Protein AF-A0A2N1F3N2-F1 (afdb_monomer_lite)

Foldseek 3Di:
DPPPVVVVVVVVVVVVPPPDVAAEWEQDQQPSATPDADAQAFKHKYKYKAQDDWAWPFKDKDWDDPVCVVVVLPDDDDDDRDFDWDWAQDPVRIIMIITIDGRHDAQIKMKMWIWTDDDPPPVLVVLVVQLLVCVVVVPVVSNVVSVVVNVVCCVVVPPNHDDDPCVSVVVCVVVVNVVLVVLLCVLVVPPPDDPVRSVVVSVVVCVVVSVVTDIDIHIHHRDDPDVQVVPQWHKFKKKWKKWWFPDVPQTDIFIWIWIKIQNGDDDLVDWPVPDPPDDQSRFKIKIKTKTPAASDDPLFWGAPPDRIWIDIFMWGDPTSFKIKTKDWTWTWTHDNDPVDPDTDIDIIIIIIMMTGDDVVVVVVVVVVVPPPPDD

Structure (mmCIF, N/CA/C/O backbone):
data_AF-A0A2N1F3N2-F1
#
_entry.id   AF-A0A2N1F3N2-F1
#
loop_
_atom_site.group_PDB
_atom_site.id
_atom_site.type_symbol
_atom_site.label_atom_id
_atom_site.label_alt_id
_atom_site.label_comp_id
_atom_site.label_asym_id
_atom_site.label_entity_id
_atom_site.label_seq_id
_atom_site.pdbx_PDB_ins_code
_atom_site.Cartn_x
_atom_site.Cartn_y
_atom_site.Cartn_z
_atom_site.occupancy
_atom_site.B_iso_or_equiv
_atom_site.auth_seq_id
_atom_site.auth_comp_id
_atom_site.auth_asym_id
_atom_site.auth_atom_id
_atom_site.pdbx_PDB_model_num
ATOM 1 N N . MET A 1 1 ? 16.531 -32.661 32.272 1.00 48.09 1 MET A N 1
ATOM 2 C CA . MET A 1 1 ? 16.342 -31.250 32.693 1.00 48.09 1 MET A CA 1
ATOM 3 C C . MET A 1 1 ? 16.621 -30.192 31.603 1.00 48.09 1 MET A C 1
ATOM 5 O O . MET A 1 1 ? 16.413 -29.021 31.873 1.00 48.09 1 MET A O 1
ATOM 9 N N . LYS A 1 2 ? 17.026 -30.542 30.363 1.00 44.06 2 LYS A N 1
ATOM 10 C CA . LYS A 1 2 ? 17.344 -29.561 29.291 1.00 44.06 2 LYS A CA 1
ATOM 11 C C . LYS A 1 2 ? 16.197 -29.243 28.307 1.00 44.06 2 LYS A C 1
ATOM 13 O O . LYS A 1 2 ? 16.368 -28.394 27.443 1.00 44.06 2 LYS A O 1
ATOM 18 N N . ALA A 1 3 ? 15.028 -29.873 28.448 1.00 45.72 3 ALA A N 1
ATOM 19 C CA . ALA A 1 3 ? 13.918 -29.733 27.496 1.00 45.72 3 ALA A CA 1
ATOM 20 C C . ALA A 1 3 ? 12.970 -28.541 27.766 1.00 45.72 3 ALA A C 1
ATOM 22 O O . ALA A 1 3 ? 12.253 -28.140 26.861 1.00 45.72 3 ALA A O 1
ATOM 23 N N . ASN A 1 4 ? 12.986 -27.924 28.957 1.00 46.44 4 ASN A N 1
ATOM 24 C CA . ASN A 1 4 ? 12.035 -26.846 29.294 1.00 46.44 4 ASN A CA 1
ATOM 25 C C . ASN A 1 4 ? 12.510 -25.432 28.927 1.00 46.44 4 ASN A C 1
ATOM 27 O O . ASN A 1 4 ? 11.685 -24.536 28.762 1.00 46.44 4 ASN A O 1
ATOM 31 N N . ILE A 1 5 ? 13.816 -25.215 28.757 1.00 50.81 5 ILE A N 1
ATOM 32 C CA . ILE A 1 5 ? 14.342 -23.883 28.418 1.00 50.81 5 ILE A CA 1
ATOM 33 C C . ILE A 1 5 ? 14.044 -23.556 26.952 1.00 50.81 5 ILE A C 1
ATOM 35 O O . ILE A 1 5 ? 13.627 -22.443 26.662 1.00 50.81 5 ILE A O 1
ATOM 39 N N . LEU A 1 6 ? 14.163 -24.529 26.040 1.00 36.28 6 LEU A N 1
ATOM 40 C CA . LEU A 1 6 ? 13.942 -24.300 24.609 1.00 36.28 6 LEU A CA 1
ATOM 41 C C . LEU A 1 6 ? 12.468 -24.005 24.287 1.00 36.28 6 LEU A C 1
ATOM 43 O O . LEU A 1 6 ? 12.193 -23.108 23.499 1.00 36.28 6 LEU A O 1
ATOM 47 N N . THR A 1 7 ? 11.523 -24.690 24.941 1.00 39.97 7 THR A N 1
ATOM 48 C CA . THR A 1 7 ? 10.076 -24.463 24.762 1.00 39.97 7 THR A CA 1
ATOM 49 C C . THR A 1 7 ? 9.639 -23.113 25.329 1.00 39.97 7 THR A C 1
ATOM 51 O O . THR A 1 7 ? 8.856 -22.403 24.704 1.00 39.97 7 THR A O 1
ATOM 54 N N . THR A 1 8 ? 10.200 -22.717 26.476 1.00 36.03 8 THR A N 1
ATOM 55 C CA . THR A 1 8 ? 9.937 -21.401 27.083 1.00 36.03 8 THR A CA 1
ATOM 56 C C . THR A 1 8 ? 10.565 -20.275 26.252 1.00 36.03 8 THR A C 1
ATOM 58 O O . THR A 1 8 ? 9.944 -19.232 26.066 1.00 36.03 8 THR A O 1
ATOM 61 N N . LEU A 1 9 ? 11.750 -20.503 25.669 1.00 31.33 9 LEU A N 1
ATOM 62 C CA . LEU A 1 9 ? 12.403 -19.562 24.754 1.00 31.33 9 LEU A CA 1
ATOM 63 C C . LEU A 1 9 ? 11.641 -19.433 23.420 1.00 31.33 9 LEU A C 1
ATOM 65 O O . LEU A 1 9 ? 11.508 -18.324 22.912 1.00 31.33 9 LEU A O 1
ATOM 69 N N . LEU A 1 10 ? 11.087 -20.531 22.882 1.00 33.75 10 LEU A N 1
ATOM 70 C CA . LEU A 1 10 ? 10.235 -20.514 21.682 1.00 33.75 10 LEU A CA 1
ATOM 71 C C . LEU A 1 10 ? 8.910 -19.772 21.922 1.00 33.75 10 LEU A C 1
ATOM 73 O O . LEU A 1 10 ? 8.454 -19.032 21.053 1.00 33.75 10 LEU A O 1
ATOM 77 N N . LEU A 1 11 ? 8.302 -19.940 23.101 1.00 35.12 11 LEU A N 1
ATOM 78 C CA . LEU A 1 11 ? 7.088 -19.214 23.485 1.00 35.12 11 LEU A CA 1
ATOM 79 C C . LEU A 1 11 ? 7.359 -17.715 23.678 1.00 35.12 11 LEU A C 1
ATOM 81 O O . LEU A 1 11 ? 6.569 -16.897 23.214 1.00 35.12 11 LEU A O 1
ATOM 85 N N . LEU A 1 12 ? 8.496 -17.340 24.274 1.00 30.72 12 LEU A N 1
ATOM 86 C CA . LEU A 1 12 ? 8.900 -15.935 24.422 1.00 30.72 12 LEU A CA 1
ATOM 87 C C . LEU A 1 12 ? 9.265 -15.276 23.080 1.00 30.72 12 LEU A C 1
ATOM 89 O O . LEU A 1 12 ? 8.901 -14.125 22.853 1.00 30.72 12 LEU A O 1
ATOM 93 N N . LEU A 1 13 ? 9.909 -15.998 22.156 1.00 28.73 13 LEU A N 1
ATOM 94 C CA . LEU A 1 13 ? 10.209 -15.492 20.808 1.00 28.73 13 LEU A CA 1
ATOM 95 C C . LEU A 1 13 ? 8.942 -15.243 19.974 1.00 28.73 13 LEU A C 1
ATOM 97 O O . LEU A 1 13 ? 8.901 -14.272 19.223 1.00 28.73 13 LEU A O 1
ATOM 101 N N . ASN A 1 14 ? 7.885 -16.042 20.151 1.00 30.84 14 ASN A N 1
ATOM 102 C CA . ASN A 1 14 ? 6.601 -15.806 19.479 1.00 30.84 14 ASN A CA 1
ATOM 103 C C . ASN A 1 14 ? 5.858 -14.564 20.004 1.00 30.84 14 ASN A C 1
ATOM 105 O O . ASN A 1 14 ? 5.099 -13.952 19.255 1.00 30.84 14 ASN A O 1
ATOM 109 N N . PHE A 1 15 ? 6.106 -14.145 21.249 1.00 30.64 15 PHE A N 1
ATOM 110 C CA . PHE A 1 15 ? 5.517 -12.921 21.804 1.00 30.64 15 PHE A CA 1
ATOM 111 C C . PHE A 1 15 ? 6.300 -11.646 21.449 1.00 30.64 15 PHE A C 1
ATOM 113 O O . PHE A 1 15 ? 5.717 -10.564 21.427 1.00 30.64 15 PHE A O 1
ATOM 120 N N . ILE A 1 16 ? 7.594 -11.745 21.123 1.00 31.27 16 ILE A N 1
ATOM 121 C CA . ILE A 1 16 ? 8.462 -10.572 20.892 1.00 31.27 16 ILE A CA 1
ATOM 122 C C . ILE A 1 16 ? 8.439 -10.080 19.423 1.00 31.27 16 ILE A C 1
ATOM 124 O O . ILE A 1 16 ? 8.901 -8.979 19.131 1.00 31.27 16 ILE A O 1
ATOM 128 N N . VAL A 1 17 ? 7.826 -10.815 18.485 1.00 28.78 17 VAL A N 1
ATOM 129 C CA . VAL A 1 17 ? 7.830 -10.469 17.040 1.00 28.78 17 VAL A CA 1
ATOM 130 C C . VAL A 1 17 ? 6.575 -9.704 16.564 1.00 28.78 17 VAL A C 1
ATOM 132 O O . VAL A 1 17 ? 6.446 -9.398 15.383 1.00 28.78 17 VAL A O 1
ATOM 135 N N . TYR A 1 18 ? 5.682 -9.275 17.463 1.00 37.66 18 TYR A N 1
ATOM 136 C CA . TYR A 1 18 ? 4.535 -8.410 17.114 1.00 37.66 18 TYR A CA 1
ATOM 137 C C . TYR A 1 18 ? 4.792 -6.904 17.320 1.00 37.66 18 TYR A C 1
ATOM 139 O O . TYR A 1 18 ? 3.871 -6.136 17.573 1.00 37.66 18 TYR A O 1
ATOM 147 N N . SER A 1 19 ? 6.035 -6.438 17.166 1.00 37.31 19 SER A N 1
ATOM 148 C CA . SER A 1 19 ? 6.312 -5.003 16.983 1.00 37.31 19 SER A CA 1
ATOM 149 C C . SER A 1 19 ? 6.283 -4.655 15.492 1.00 37.31 19 SER A C 1
ATOM 151 O O . SER A 1 19 ? 7.267 -4.215 14.902 1.00 37.31 19 SER A O 1
ATOM 153 N N . GLN A 1 20 ? 5.149 -4.904 14.837 1.00 48.78 20 GLN A N 1
ATOM 154 C CA . GLN A 1 20 ? 4.849 -4.157 13.621 1.00 48.78 20 GLN A CA 1
ATOM 155 C C . GLN A 1 20 ? 4.375 -2.775 14.080 1.00 48.78 20 GLN A C 1
ATOM 157 O O . GLN A 1 20 ? 3.551 -2.679 14.989 1.00 48.78 20 GLN A O 1
ATOM 162 N N . ASN A 1 21 ? 4.926 -1.704 13.501 1.00 65.56 21 ASN A N 1
ATOM 163 C CA . ASN A 1 21 ? 4.417 -0.342 13.684 1.00 65.56 21 ASN A CA 1
ATOM 164 C C . ASN A 1 21 ? 3.007 -0.270 13.081 1.00 65.56 21 ASN A C 1
ATOM 166 O O . ASN A 1 21 ? 2.822 0.190 11.956 1.00 65.56 21 ASN A O 1
ATOM 170 N N . HIS A 1 22 ? 2.017 -0.791 13.800 1.00 81.94 22 HIS A N 1
ATOM 171 C CA . HIS A 1 22 ? 0.626 -0.703 13.402 1.00 81.94 22 HIS A CA 1
ATOM 172 C C . HIS A 1 22 ? 0.221 0.767 13.392 1.00 81.94 22 HIS A C 1
ATOM 174 O O . HIS A 1 22 ? 0.489 1.509 14.343 1.00 81.94 22 HIS A O 1
ATOM 180 N N . LYS A 1 23 ? -0.436 1.193 12.309 1.00 90.25 23 LYS A N 1
ATOM 181 C CA . LYS A 1 23 ? -1.001 2.538 12.225 1.00 90.25 23 LYS A CA 1
ATOM 182 C C . LYS A 1 23 ? -1.991 2.707 13.379 1.00 90.25 23 LYS A C 1
ATOM 184 O O . LYS A 1 23 ? -2.916 1.909 13.514 1.00 90.25 23 LYS A O 1
ATOM 189 N N . THR A 1 24 ? -1.777 3.716 14.219 1.00 93.25 24 THR A N 1
ATOM 190 C CA . THR A 1 24 ? -2.743 4.082 15.259 1.00 93.25 24 THR A CA 1
ATOM 191 C C . THR A 1 24 ? -3.702 5.108 14.681 1.00 93.25 24 THR A C 1
ATOM 193 O O . THR A 1 24 ? -3.261 6.122 14.151 1.00 93.25 24 THR A O 1
ATOM 196 N N . ILE A 1 25 ? -4.996 4.828 14.761 1.00 91.88 25 ILE A N 1
ATOM 197 C CA . ILE A 1 25 ? -6.066 5.686 14.266 1.00 91.88 25 ILE A CA 1
ATOM 198 C C . ILE A 1 25 ? -6.835 6.178 15.473 1.00 91.88 25 ILE A C 1
ATOM 200 O O . ILE A 1 25 ? -7.415 5.393 16.224 1.00 91.88 25 ILE A O 1
ATOM 204 N N . GLU A 1 26 ? -6.813 7.486 15.671 1.00 93.12 26 GLU A N 1
ATOM 205 C CA . GLU A 1 26 ? -7.553 8.104 16.756 1.00 93.12 26 GLU A CA 1
ATOM 206 C C . GLU A 1 26 ? -9.037 8.175 16.409 1.00 93.12 26 GLU A C 1
ATOM 208 O O . GLU A 1 26 ? -9.420 8.588 15.313 1.00 93.12 26 GLU A O 1
ATOM 213 N N . ILE A 1 27 ? -9.867 7.784 17.367 1.00 88.00 27 ILE A N 1
ATOM 214 C CA . ILE A 1 27 ? -11.296 8.050 17.346 1.00 88.00 27 ILE A CA 1
ATOM 215 C C . ILE A 1 27 ? -11.477 9.457 17.894 1.00 88.00 27 ILE A C 1
ATOM 217 O O . ILE A 1 27 ? -10.985 9.788 18.977 1.00 88.00 27 ILE A O 1
ATOM 221 N N . ASP A 1 28 ? -12.142 10.293 17.112 1.00 77.88 28 ASP A N 1
ATOM 222 C CA . ASP A 1 28 ? -12.568 11.602 17.550 1.00 77.88 28 ASP A CA 1
ATOM 223 C C . ASP A 1 28 ? -13.506 11.426 18.752 1.00 77.88 28 ASP A C 1
ATOM 225 O O . ASP A 1 28 ? -14.563 10.803 18.613 1.00 77.88 28 ASP A O 1
ATOM 229 N N . PRO A 1 29 ? -13.135 11.949 19.935 1.00 67.25 29 PRO A N 1
ATOM 230 C CA . PRO A 1 29 ? -13.981 11.847 21.108 1.00 67.25 29 PRO A CA 1
ATOM 231 C C . PRO A 1 29 ? -15.330 12.530 20.885 1.00 67.25 29 PRO A C 1
ATOM 233 O O . PRO A 1 29 ? -16.267 12.174 21.573 1.00 67.25 29 PRO A O 1
ATOM 236 N N . ILE A 1 30 ? -15.441 13.484 19.953 1.00 59.94 30 ILE A N 1
ATOM 237 C CA . ILE A 1 30 ? -16.673 14.227 19.693 1.00 59.94 30 ILE A CA 1
ATOM 238 C C . ILE A 1 30 ? -17.673 13.408 18.886 1.00 59.94 30 ILE A C 1
ATOM 240 O O . ILE A 1 30 ? -18.824 13.199 19.259 1.00 59.94 30 ILE A O 1
ATOM 244 N N . THR A 1 31 ? -17.229 13.001 17.706 1.00 67.56 31 THR A N 1
ATOM 245 C CA . THR A 1 31 ? -18.104 12.407 16.699 1.00 67.56 31 THR A CA 1
ATOM 246 C C . THR A 1 31 ? -18.205 10.896 16.846 1.00 67.56 31 THR A C 1
ATOM 248 O O . THR A 1 31 ? -19.025 10.282 16.168 1.00 67.56 31 THR A O 1
ATOM 251 N N . ASP A 1 32 ? -17.361 10.295 17.695 1.00 71.38 32 ASP A N 1
ATOM 252 C CA . ASP A 1 32 ? -17.118 8.854 17.747 1.00 71.38 32 ASP A CA 1
ATOM 253 C C . ASP A 1 32 ? -16.742 8.274 16.368 1.00 71.38 32 ASP A C 1
ATOM 255 O O . ASP A 1 32 ? -16.858 7.077 16.120 1.00 71.38 32 ASP A O 1
ATOM 259 N N . MET A 1 33 ? -16.243 9.115 15.456 1.00 75.00 33 MET A N 1
ATOM 260 C CA . MET A 1 33 ? -15.747 8.702 14.147 1.00 75.00 33 MET A CA 1
ATOM 261 C C . MET A 1 33 ? -14.227 8.595 14.172 1.00 75.00 33 MET A C 1
ATOM 263 O O . MET A 1 33 ? -13.536 9.290 14.915 1.00 75.00 33 MET A O 1
ATOM 267 N N . ALA A 1 34 ? -13.674 7.728 13.332 1.00 83.06 34 ALA A N 1
ATOM 268 C CA . ALA A 1 34 ? -12.235 7.719 13.109 1.00 83.06 34 ALA A CA 1
ATOM 269 C C . ALA A 1 34 ? -11.795 9.059 12.485 1.00 83.06 34 ALA A C 1
ATOM 271 O O . ALA A 1 34 ? -12.385 9.501 11.500 1.00 83.06 34 ALA A O 1
ATOM 272 N N . LYS A 1 35 ? -10.742 9.689 13.026 1.00 84.75 35 LYS A N 1
ATOM 273 C CA . LYS A 1 35 ? -10.175 10.939 12.476 1.00 84.75 35 LYS A CA 1
ATOM 274 C C . LYS A 1 35 ? -9.568 10.761 11.080 1.00 84.75 35 LYS A C 1
ATOM 276 O O . LYS A 1 35 ? -9.356 11.735 10.367 1.00 84.75 35 LYS A O 1
ATOM 281 N N . GLU A 1 36 ? -9.261 9.522 10.708 1.00 84.12 36 GLU A N 1
ATOM 282 C CA . GLU A 1 36 ? -8.680 9.145 9.424 1.00 84.12 36 GLU A CA 1
ATOM 283 C C . GLU A 1 36 ? -9.398 7.918 8.852 1.00 84.12 36 GLU A C 1
ATOM 285 O O . GLU A 1 36 ? -10.075 7.181 9.573 1.00 84.12 36 GLU A O 1
ATOM 290 N N . SER A 1 37 ? -9.205 7.655 7.558 1.00 79.06 37 SER A N 1
ATOM 291 C CA . SER A 1 37 ? -9.710 6.440 6.920 1.00 79.06 37 SER A CA 1
ATOM 292 C C . SER A 1 37 ? -9.068 5.175 7.506 1.00 79.06 37 SER A C 1
ATOM 294 O O . SER A 1 37 ? -7.864 5.125 7.793 1.00 79.06 37 SER A O 1
ATOM 296 N N . LEU A 1 38 ? -9.888 4.132 7.674 1.00 82.50 38 LEU A N 1
ATOM 297 C CA . LEU A 1 38 ? -9.439 2.838 8.186 1.00 82.50 38 LEU A CA 1
ATOM 298 C C . LEU A 1 38 ? -8.707 2.045 7.087 1.00 82.50 38 LEU A C 1
ATOM 300 O O . LEU A 1 38 ? -9.277 1.842 6.010 1.00 82.50 38 LEU A O 1
ATOM 304 N N . PRO A 1 39 ? -7.475 1.554 7.328 1.00 80.94 39 PRO A N 1
ATOM 305 C CA . PRO A 1 39 ? -6.798 0.654 6.413 1.00 80.94 39 PRO A CA 1
ATOM 306 C C . PRO A 1 39 ? -7.496 -0.707 6.455 1.00 80.94 39 PRO A C 1
ATOM 308 O O . PRO A 1 39 ? -7.772 -1.251 7.522 1.00 80.94 39 PRO A O 1
ATOM 311 N N . PHE A 1 40 ? -7.792 -1.265 5.287 1.00 80.75 40 PHE A N 1
ATOM 312 C CA . PHE A 1 40 ? -8.435 -2.576 5.184 1.00 80.75 40 PHE A CA 1
ATOM 313 C C . PHE A 1 40 ? -7.408 -3.697 4.957 1.00 80.75 40 PHE A C 1
ATOM 315 O O . PHE A 1 40 ? -7.620 -4.835 5.349 1.00 80.75 40 PHE A O 1
ATOM 322 N N . ASP A 1 41 ? -6.263 -3.395 4.353 1.00 77.88 41 ASP A N 1
ATOM 323 C CA . ASP A 1 41 ? -5.262 -4.371 3.912 1.00 77.88 41 ASP A CA 1
ATOM 324 C C . ASP A 1 41 ? -4.205 -4.727 4.969 1.00 77.88 41 ASP A C 1
ATOM 326 O O . ASP A 1 41 ? -3.443 -5.679 4.786 1.00 77.88 41 ASP A O 1
ATOM 330 N N . GLN A 1 42 ? -4.173 -4.009 6.090 1.00 85.25 42 GLN A N 1
ATOM 331 C CA . GLN A 1 42 ? -3.241 -4.235 7.192 1.00 85.25 42 GLN A CA 1
ATOM 332 C C . GLN A 1 42 ? -3.926 -4.062 8.549 1.00 85.25 42 GLN A C 1
ATOM 334 O O . GLN A 1 42 ? -4.891 -3.314 8.676 1.00 85.25 42 GLN A O 1
ATOM 339 N N . GLY A 1 43 ? -3.407 -4.750 9.569 1.00 87.44 43 GLY A N 1
ATOM 340 C CA . GLY A 1 43 ? -3.882 -4.582 10.940 1.00 87.44 43 GLY A CA 1
ATOM 341 C C . GLY A 1 43 ? -3.500 -3.209 11.493 1.00 87.44 43 GLY A C 1
ATOM 342 O O . GLY A 1 43 ? -2.399 -2.710 11.234 1.00 87.44 43 GLY A O 1
ATOM 343 N N . PHE A 1 44 ? -4.396 -2.611 12.270 1.00 91.69 44 PHE A N 1
ATOM 344 C CA . PHE A 1 44 ? -4.247 -1.269 12.830 1.00 91.69 44 PHE A CA 1
ATOM 345 C C . PHE A 1 44 ? -4.695 -1.221 14.291 1.00 91.69 44 PHE A C 1
ATOM 347 O O . PHE A 1 44 ? -5.248 -2.181 14.821 1.00 91.69 44 PHE A O 1
ATOM 354 N N . VAL A 1 45 ? -4.424 -0.104 14.963 1.00 93.69 45 VAL A N 1
ATOM 355 C CA . VAL A 1 45 ? -4.855 0.130 16.345 1.00 93.69 45 VAL A CA 1
ATOM 356 C C . VAL A 1 45 ? -5.850 1.280 16.360 1.00 93.69 45 VAL A C 1
ATOM 358 O O . VAL A 1 45 ? -5.488 2.398 16.010 1.00 93.69 45 VAL A O 1
ATOM 361 N N . LEU A 1 46 ? -7.085 1.037 16.792 1.00 92.94 46 LEU A N 1
ATOM 362 C CA . LEU A 1 46 ? -8.007 2.116 17.144 1.00 92.94 46 LEU A CA 1
ATOM 363 C C . LEU A 1 46 ? -7.661 2.638 18.531 1.00 92.94 46 LEU A C 1
ATOM 365 O O . LEU A 1 46 ? -7.500 1.856 19.467 1.00 92.94 46 LEU A O 1
ATOM 369 N N . LYS A 1 47 ? -7.562 3.957 18.668 1.00 94.88 47 LYS A N 1
ATOM 370 C CA . LYS A 1 47 ? -7.286 4.625 19.935 1.00 94.88 47 LYS A CA 1
ATOM 371 C C . LYS A 1 47 ? -8.468 5.506 20.325 1.00 94.88 47 LYS A C 1
ATOM 373 O O . LYS A 1 47 ? -8.775 6.453 19.608 1.00 94.88 47 LYS A O 1
ATOM 378 N N . LYS A 1 48 ? -9.084 5.236 21.477 1.00 92.56 48 LYS A N 1
ATOM 379 C CA . LYS A 1 48 ? -10.102 6.103 22.095 1.00 92.56 48 LYS A CA 1
ATOM 380 C C . LYS A 1 48 ? -9.630 6.570 23.466 1.00 92.56 48 LYS A C 1
ATOM 382 O O . LYS A 1 48 ? -9.208 5.753 24.279 1.00 92.56 48 LYS A O 1
ATOM 387 N N . THR A 1 49 ? -9.707 7.871 23.725 1.00 91.75 49 THR A N 1
ATOM 388 C CA . THR A 1 49 ? -9.272 8.465 24.995 1.00 91.75 49 THR A CA 1
ATOM 389 C C . THR A 1 49 ? -10.475 8.764 25.885 1.00 91.75 49 THR A C 1
ATOM 391 O O . THR A 1 49 ? -11.449 9.368 25.446 1.00 91.75 49 THR A O 1
ATOM 394 N N . TYR A 1 50 ? -10.388 8.361 27.149 1.00 88.69 50 TYR A N 1
ATOM 395 C CA . TYR A 1 50 ? -11.393 8.571 28.184 1.00 88.69 50 TYR A CA 1
ATOM 396 C C . TYR A 1 50 ? -10.849 9.506 29.264 1.00 88.69 50 TYR A C 1
ATOM 398 O O . TYR A 1 50 ? -9.694 9.390 29.676 1.00 88.69 50 TYR A O 1
ATOM 406 N N . SER A 1 51 ? -11.692 10.403 29.774 1.00 88.81 51 SER A N 1
ATOM 407 C CA . SER A 1 51 ? -11.338 11.298 30.884 1.00 88.81 51 SER A CA 1
ATOM 408 C C . SER A 1 51 ? -11.143 10.554 32.210 1.00 88.81 51 SER A C 1
ATOM 410 O O . SER A 1 51 ? -10.368 10.991 33.054 1.00 88.81 51 SER A O 1
ATOM 412 N N . ASN A 1 52 ? -11.804 9.405 32.381 1.00 87.19 52 ASN A N 1
ATOM 413 C CA . ASN A 1 52 ? -11.799 8.619 33.611 1.00 87.19 52 ASN A CA 1
ATOM 414 C C . ASN A 1 52 ? -11.487 7.143 33.348 1.00 87.19 52 ASN A C 1
ATOM 416 O O . ASN A 1 52 ? -11.750 6.609 32.270 1.00 87.19 52 ASN A O 1
ATOM 420 N N . LYS A 1 53 ? -10.978 6.454 34.377 1.00 89.94 53 LYS A N 1
ATOM 421 C CA . LYS A 1 53 ? -10.749 5.008 34.321 1.00 89.94 53 LYS A CA 1
ATOM 422 C C . LYS A 1 53 ? -12.088 4.280 34.242 1.00 89.94 53 LYS A C 1
ATOM 424 O O . LYS A 1 53 ? -12.851 4.286 35.210 1.00 89.94 53 LYS A O 1
ATOM 429 N N . ILE A 1 54 ? -12.332 3.606 33.125 1.00 86.50 54 ILE A N 1
ATOM 430 C CA . ILE A 1 54 ? -13.479 2.714 32.939 1.00 86.50 54 ILE A CA 1
ATOM 431 C C . ILE A 1 54 ? -13.047 1.251 33.041 1.00 86.50 54 ILE A C 1
ATOM 433 O O . ILE A 1 54 ? -11.879 0.912 32.848 1.00 86.50 54 ILE A O 1
ATOM 437 N N . ARG A 1 55 ? -13.987 0.366 33.376 1.00 85.31 55 ARG A N 1
ATOM 438 C CA . ARG A 1 55 ? -13.751 -1.081 33.361 1.00 85.31 55 ARG A CA 1
ATOM 439 C C . ARG A 1 55 ? -14.368 -1.656 32.095 1.00 85.31 55 ARG A C 1
ATOM 441 O O . ARG A 1 55 ? -15.583 -1.789 32.023 1.00 85.31 55 ARG A O 1
ATOM 448 N N . ILE A 1 56 ? -13.530 -1.984 31.119 1.00 82.56 56 ILE A N 1
ATOM 449 C CA . ILE A 1 56 ? -13.954 -2.651 29.885 1.00 82.56 56 ILE A CA 1
ATOM 450 C C . ILE A 1 56 ? -14.406 -4.077 30.215 1.00 82.56 56 ILE A C 1
ATOM 452 O O . ILE A 1 56 ? -13.707 -4.800 30.925 1.00 82.56 56 ILE A O 1
ATOM 456 N N . LEU A 1 57 ? -15.586 -4.447 29.728 1.00 76.94 57 LEU A N 1
ATOM 457 C C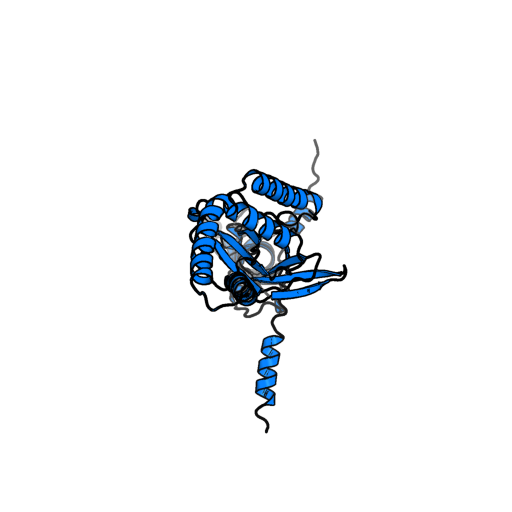A . LEU A 1 57 ? -16.175 -5.780 29.854 1.00 76.94 57 LEU A CA 1
ATOM 458 C C . LEU A 1 57 ? -15.968 -6.599 28.576 1.00 76.94 57 LEU A C 1
ATOM 460 O O . LEU A 1 57 ? -15.706 -7.793 28.660 1.00 76.94 57 LEU A O 1
ATOM 464 N N . GLY A 1 58 ? -16.020 -5.951 27.411 1.00 77.25 58 GLY A N 1
ATOM 465 C CA . GLY A 1 58 ? -15.812 -6.603 26.123 1.00 77.25 58 GLY A CA 1
ATOM 466 C C . GLY A 1 58 ? -15.624 -5.598 24.995 1.00 77.25 58 GLY A C 1
ATOM 467 O O . GLY A 1 58 ? -16.063 -4.451 25.091 1.00 77.25 58 GLY A O 1
ATOM 468 N N . ILE A 1 59 ? -14.948 -6.028 23.932 1.00 80.56 59 ILE A N 1
ATOM 469 C CA . ILE A 1 59 ? -14.771 -5.241 22.711 1.00 80.56 59 ILE A CA 1
ATOM 470 C C . ILE A 1 59 ? -14.952 -6.167 21.516 1.00 80.56 59 ILE A C 1
ATOM 472 O O . ILE A 1 59 ? -14.354 -7.241 21.459 1.00 80.56 59 ILE A O 1
ATOM 476 N N . GLY A 1 60 ? -15.756 -5.730 20.556 1.00 80.75 60 GLY A N 1
ATOM 477 C CA . GLY A 1 60 ? -15.983 -6.442 19.307 1.00 80.75 60 GLY A CA 1
ATOM 478 C C . GLY A 1 60 ? -16.164 -5.483 18.142 1.00 80.75 60 GLY A C 1
ATOM 479 O O . GLY A 1 60 ? -16.127 -4.263 18.299 1.00 80.75 60 GLY A O 1
ATOM 480 N N . TYR A 1 61 ? -16.355 -6.046 16.960 1.00 83.06 61 TYR A N 1
ATOM 481 C CA . TYR A 1 61 ? -16.725 -5.308 15.760 1.00 83.06 61 TYR A CA 1
ATOM 482 C C . TYR A 1 61 ? -17.533 -6.217 14.840 1.00 83.06 61 TYR A C 1
ATOM 484 O O . TYR A 1 61 ? -17.407 -7.441 14.901 1.00 83.06 61 TYR A O 1
ATOM 492 N N . TYR A 1 62 ? -18.369 -5.633 13.992 1.00 80.81 62 TYR A N 1
ATOM 493 C CA . TYR A 1 62 ? -19.204 -6.390 13.065 1.00 80.81 62 TYR A CA 1
ATOM 494 C C . TYR A 1 62 ? -19.239 -5.741 11.688 1.00 80.81 62 TYR A C 1
ATOM 496 O O . TYR A 1 62 ? -19.115 -4.529 11.528 1.00 80.81 62 TYR A O 1
ATOM 504 N N . GLU A 1 63 ? -19.376 -6.597 10.678 1.00 80.94 63 GLU A N 1
ATOM 505 C CA . GLU A 1 63 ? -19.515 -6.204 9.282 1.00 80.94 63 GLU A CA 1
ATOM 506 C C . GLU A 1 63 ? -20.989 -5.895 8.991 1.00 80.94 63 GLU A C 1
ATOM 508 O O . GLU A 1 63 ? -21.852 -6.762 9.117 1.00 80.94 63 GLU A O 1
ATOM 513 N N . ILE A 1 64 ? -21.277 -4.674 8.557 1.00 76.81 64 ILE A N 1
ATOM 514 C CA . ILE A 1 64 ? -22.609 -4.221 8.162 1.00 76.81 64 ILE A CA 1
ATOM 515 C C . ILE A 1 64 ? -22.783 -4.452 6.660 1.00 76.81 64 ILE A C 1
ATOM 517 O O . ILE A 1 64 ? -22.012 -3.925 5.844 1.00 76.81 64 ILE A O 1
ATOM 521 N N . LYS A 1 65 ? -23.828 -5.186 6.251 1.00 76.50 65 LYS A N 1
ATOM 522 C CA . LYS A 1 65 ? -24.199 -5.205 4.830 1.00 76.50 65 LYS A CA 1
ATOM 523 C C . LYS A 1 65 ? -24.814 -3.867 4.443 1.00 76.50 65 LYS A C 1
ATOM 525 O O . LYS A 1 65 ? -25.633 -3.307 5.164 1.00 76.50 65 LYS A O 1
ATOM 530 N N . GLN A 1 66 ? -24.495 -3.390 3.244 1.00 71.19 66 GLN A N 1
ATOM 531 C CA . GLN A 1 66 ? -25.020 -2.123 2.731 1.00 71.19 66 GLN A CA 1
ATOM 532 C C . GLN A 1 66 ? -26.561 -2.078 2.703 1.00 71.19 66 GLN A C 1
ATOM 534 O O . GLN A 1 66 ? -27.144 -1.022 2.937 1.00 71.19 66 GLN A O 1
ATOM 539 N N . SER A 1 67 ? -27.213 -3.222 2.467 1.00 75.06 67 SER A N 1
ATOM 540 C CA . SER A 1 67 ? -28.674 -3.368 2.507 1.00 75.06 67 SER A CA 1
ATOM 541 C C . SER A 1 67 ? -29.266 -3.228 3.910 1.00 75.06 67 SER A C 1
ATOM 543 O O . SER A 1 67 ? -30.400 -2.793 4.047 1.00 75.06 67 SER A O 1
ATOM 545 N N . GLU A 1 68 ? -28.507 -3.577 4.950 1.00 66.44 68 GLU A N 1
ATOM 546 C CA . GLU A 1 68 ? -28.979 -3.615 6.339 1.00 66.44 68 GLU A CA 1
ATOM 547 C C . GLU A 1 68 ? -28.902 -2.233 7.004 1.00 66.44 68 GLU A C 1
ATOM 549 O O . GLU A 1 68 ? -29.541 -2.018 8.027 1.00 66.44 68 GLU A O 1
ATOM 554 N N . ARG A 1 69 ? -28.210 -1.255 6.393 1.00 64.75 69 ARG A N 1
ATOM 555 C CA . ARG A 1 69 ? -27.939 0.083 6.960 1.00 64.75 69 ARG A CA 1
ATOM 556 C C . ARG A 1 69 ? -29.184 0.837 7.465 1.00 64.75 69 ARG A C 1
ATOM 558 O O . ARG A 1 69 ? -29.037 1.719 8.300 1.00 64.75 69 ARG A O 1
ATOM 565 N N . LYS A 1 70 ? -30.385 0.530 6.956 1.00 56.41 70 LYS A N 1
ATOM 566 C CA . LYS A 1 70 ? -31.647 1.192 7.347 1.00 56.41 70 LYS A CA 1
ATOM 567 C C . LYS A 1 70 ? -32.441 0.470 8.444 1.00 56.41 70 LYS A C 1
ATOM 569 O O . LYS A 1 70 ? -33.226 1.123 9.117 1.00 56.41 70 LYS A O 1
ATOM 574 N N . GLU A 1 71 ? -32.248 -0.835 8.640 1.00 53.69 71 GLU A N 1
ATOM 575 C CA . GLU A 1 71 ? -33.056 -1.676 9.556 1.00 53.69 71 GLU A CA 1
ATOM 576 C C . GLU A 1 71 ? -32.242 -2.176 10.765 1.00 53.69 71 GLU A C 1
ATOM 578 O O . GLU A 1 71 ? -32.590 -3.143 11.447 1.00 53.69 71 GLU A O 1
ATOM 583 N N . TYR A 1 72 ? -31.139 -1.476 11.032 1.00 46.41 72 TYR A N 1
ATOM 584 C CA . TYR A 1 72 ? -29.982 -1.948 11.787 1.00 46.41 72 TYR A CA 1
ATOM 585 C C . TYR A 1 72 ? -30.258 -2.348 13.246 1.00 46.41 72 TYR A C 1
ATOM 587 O O . TYR A 1 72 ? -29.508 -3.117 13.842 1.00 46.41 72 TYR A O 1
ATOM 595 N N . PHE A 1 73 ? -31.360 -1.874 13.822 1.00 43.16 73 PHE A N 1
ATOM 596 C CA . PHE A 1 73 ? -31.651 -2.026 15.246 1.00 43.16 73 PHE A CA 1
ATOM 597 C C . PHE A 1 73 ? -32.215 -3.396 15.657 1.00 43.16 73 PHE A C 1
ATOM 599 O O . PHE A 1 73 ? -32.342 -3.644 16.851 1.00 43.16 73 PHE A O 1
ATOM 606 N N . SER A 1 74 ? -32.539 -4.296 14.718 1.00 40.75 74 SER A N 1
ATOM 607 C CA . SER A 1 74 ? -33.325 -5.506 15.032 1.00 40.75 74 SER A CA 1
ATOM 608 C C . SER A 1 74 ? -32.583 -6.849 14.937 1.00 40.75 74 SER A C 1
ATOM 610 O O . SER A 1 74 ? -33.100 -7.856 15.419 1.00 40.75 74 SER A O 1
ATOM 612 N N . SER A 1 75 ? -31.381 -6.916 14.347 1.00 38.91 75 SER A N 1
ATOM 613 C CA . SER A 1 75 ? -30.789 -8.216 13.973 1.00 38.91 75 SER A CA 1
ATOM 614 C C . SER A 1 75 ? -29.264 -8.320 14.100 1.00 38.91 75 SER A C 1
ATOM 616 O O . SER A 1 75 ? -28.614 -8.933 13.247 1.00 38.91 75 SER A O 1
ATOM 618 N N . ALA A 1 76 ? -28.664 -7.742 15.143 1.00 40.47 76 ALA A N 1
ATOM 619 C CA . ALA A 1 76 ? -27.231 -7.896 15.396 1.00 40.47 76 ALA A CA 1
ATOM 620 C C . ALA A 1 76 ? -26.896 -9.363 15.740 1.00 40.47 76 ALA A C 1
ATOM 622 O O . ALA A 1 76 ? -27.159 -9.847 16.841 1.00 40.47 76 ALA A O 1
ATOM 623 N N . ARG A 1 77 ? -26.324 -10.097 14.776 1.00 43.66 77 ARG A N 1
ATOM 624 C CA . ARG A 1 77 ? -25.735 -11.425 15.003 1.00 43.66 77 ARG A CA 1
ATOM 625 C C . ARG A 1 77 ? -24.352 -11.237 15.621 1.00 43.66 77 ARG A C 1
ATOM 627 O O . ARG A 1 77 ? -23.513 -10.541 15.060 1.00 43.66 77 ARG A O 1
ATOM 634 N N . THR A 1 78 ? -24.124 -11.851 16.774 1.00 40.38 78 THR A N 1
ATOM 635 C CA . THR A 1 78 ? -22.869 -11.775 17.524 1.00 40.38 78 THR A CA 1
ATOM 636 C C . THR A 1 78 ? -21.715 -12.418 16.749 1.00 40.38 78 THR A C 1
ATOM 638 O O . THR A 1 78 ? -21.742 -13.611 16.450 1.00 40.38 78 THR A O 1
ATOM 641 N N . THR A 1 79 ? -20.663 -11.649 16.463 1.00 49.31 79 THR A N 1
ATOM 642 C CA . THR A 1 79 ? -19.354 -12.188 16.064 1.00 49.31 79 THR A CA 1
ATOM 643 C C . THR A 1 79 ? -18.231 -11.508 16.852 1.00 49.31 79 THR A C 1
ATOM 645 O O . THR A 1 79 ? -18.183 -10.289 16.947 1.00 49.31 79 THR A O 1
ATOM 648 N N . GLU A 1 80 ? -17.376 -12.354 17.438 1.00 51.19 80 GLU A N 1
ATOM 649 C CA . GLU A 1 80 ? -16.072 -12.114 18.084 1.00 51.19 80 GLU A CA 1
ATOM 650 C C . GLU A 1 80 ? -15.953 -10.949 19.095 1.00 51.19 80 GLU A C 1
ATOM 652 O O . GLU A 1 80 ? -15.390 -9.896 18.815 1.00 51.19 80 GLU A O 1
ATOM 657 N N . LEU A 1 81 ? -16.372 -11.201 20.343 1.00 57.69 81 LEU A N 1
ATOM 658 C CA . LEU A 1 81 ? -16.187 -10.312 21.510 1.00 57.69 81 LEU A CA 1
ATOM 659 C C . LEU A 1 81 ? -14.771 -10.327 22.133 1.00 57.69 81 LEU A C 1
ATOM 661 O O . LEU A 1 81 ? -14.592 -9.894 23.269 1.00 57.69 81 LEU A O 1
ATOM 665 N N . ASN A 1 82 ? -13.756 -10.822 21.422 1.00 65.94 82 ASN A N 1
ATOM 666 C CA . ASN A 1 82 ? -12.419 -11.057 21.984 1.00 65.94 82 ASN A CA 1
ATOM 667 C C . ASN A 1 82 ? -11.314 -10.324 21.214 1.00 65.94 82 ASN A C 1
ATOM 669 O O . ASN A 1 82 ? -10.250 -10.891 20.955 1.00 65.94 82 ASN A O 1
ATOM 673 N N . LEU A 1 83 ? -11.548 -9.067 20.829 1.00 74.12 83 LEU A N 1
ATOM 674 C CA . LEU A 1 83 ? -10.460 -8.248 20.300 1.00 74.12 83 LEU A CA 1
ATOM 675 C C . LEU A 1 83 ? -9.375 -8.034 21.363 1.00 74.12 83 LEU A C 1
ATOM 677 O O . LEU A 1 83 ? -9.659 -7.804 22.539 1.00 74.12 83 LEU A O 1
ATOM 681 N N . LEU A 1 84 ? -8.113 -8.072 20.932 1.00 83.69 84 LEU A N 1
ATOM 682 C CA . LEU A 1 84 ? -6.987 -7.722 21.790 1.00 83.69 84 LEU A CA 1
ATOM 683 C C . LEU A 1 84 ? -7.014 -6.217 22.049 1.00 83.69 84 LEU A C 1
ATOM 685 O O . LEU A 1 84 ? -6.958 -5.416 21.113 1.00 83.69 84 LEU A O 1
ATOM 689 N N . PHE A 1 85 ? -7.069 -5.830 23.321 1.00 89.94 85 PHE A N 1
ATOM 690 C CA . PHE A 1 85 ? -7.041 -4.428 23.711 1.00 89.94 85 PHE A CA 1
ATOM 691 C C . PHE A 1 85 ? -6.080 -4.165 24.865 1.00 89.94 85 PHE A C 1
ATOM 693 O O . PHE A 1 85 ? -5.763 -5.044 25.667 1.00 89.94 85 PHE A O 1
ATOM 700 N N . LYS A 1 86 ? -5.629 -2.916 24.950 1.00 91.88 86 LYS A N 1
ATOM 701 C CA . LYS A 1 86 ? -4.815 -2.385 26.038 1.00 91.88 86 LYS A CA 1
ATOM 702 C C . LYS A 1 86 ? -5.466 -1.105 26.541 1.00 91.88 86 LYS A C 1
ATOM 704 O O . LYS A 1 86 ? -5.811 -0.239 25.746 1.00 91.88 86 LYS A O 1
ATOM 709 N N . PHE A 1 87 ? -5.635 -0.991 27.853 1.00 93.00 87 PHE A N 1
ATOM 710 C CA . PHE A 1 87 ? -6.189 0.201 28.489 1.00 93.00 87 PHE A CA 1
ATOM 711 C C . PHE A 1 87 ? -5.180 0.752 29.492 1.00 93.00 87 PHE A C 1
ATOM 713 O O . PHE A 1 87 ? -4.861 0.082 30.475 1.00 93.00 87 PHE A O 1
ATOM 720 N N . GLU A 1 88 ? -4.645 1.942 29.232 1.00 95.50 88 GLU A N 1
ATOM 721 C CA . GLU A 1 88 ? -3.567 2.522 30.037 1.00 95.50 88 GLU A CA 1
ATOM 722 C C . GLU A 1 88 ? -3.734 4.022 30.265 1.00 95.50 88 GLU A C 1
ATOM 724 O O . GLU A 1 88 ? -4.414 4.708 29.511 1.00 95.50 88 GLU A O 1
ATOM 729 N N . GLN A 1 89 ? -3.132 4.533 31.338 1.00 96.75 89 GLN A N 1
ATOM 730 C CA . GLN A 1 89 ? -3.139 5.964 31.623 1.00 96.75 89 GLN A CA 1
ATOM 731 C C . GLN A 1 89 ? -2.063 6.664 30.786 1.00 96.75 89 GLN A C 1
ATOM 733 O O . GLN A 1 89 ? -0.918 6.215 30.742 1.00 96.75 89 GLN A O 1
ATOM 738 N N . ASN A 1 90 ? -2.427 7.761 30.128 1.00 95.00 90 ASN A N 1
ATOM 739 C CA . ASN A 1 90 ? -1.529 8.543 29.291 1.00 95.00 90 ASN A CA 1
ATOM 740 C C . ASN A 1 90 ? -0.874 9.699 30.073 1.00 95.00 90 ASN A C 1
ATOM 742 O O . ASN A 1 90 ? -1.160 9.933 31.248 1.00 95.00 90 ASN A O 1
ATOM 746 N N . LYS A 1 91 ? 0.020 10.441 29.407 1.00 95.94 91 LYS A N 1
ATOM 747 C CA . LYS A 1 91 ? 0.787 11.544 30.018 1.00 95.94 91 LYS A CA 1
ATOM 748 C C . LYS A 1 91 ? -0.078 12.722 30.487 1.00 95.94 91 LYS A C 1
ATOM 750 O O . LYS A 1 91 ? 0.384 13.514 31.297 1.00 95.94 91 LYS A O 1
ATOM 755 N N . GLU A 1 92 ? -1.310 12.834 29.997 1.00 95.69 92 GLU A N 1
ATOM 756 C CA . GLU A 1 92 ? -2.272 13.877 30.371 1.00 95.69 92 GLU A CA 1
ATOM 757 C C . GLU A 1 92 ? -3.194 13.439 31.521 1.00 95.69 92 GLU A C 1
ATOM 759 O O . GLU A 1 92 ? -4.225 14.063 31.757 1.00 95.69 92 GLU A O 1
ATOM 764 N N . ASN A 1 93 ? -2.869 12.344 32.217 1.00 94.94 93 ASN A N 1
ATOM 765 C CA . ASN A 1 93 ? -3.719 11.704 33.227 1.00 94.94 93 ASN A CA 1
ATOM 766 C C . ASN A 1 93 ? -5.083 11.212 32.709 1.00 94.94 93 ASN A C 1
ATOM 768 O O . ASN A 1 93 ? -5.941 10.861 33.518 1.00 94.94 93 ASN A O 1
ATOM 772 N N . LYS A 1 94 ? -5.271 11.124 31.390 1.00 93.88 94 LYS A N 1
ATOM 773 C CA . LYS A 1 94 ? -6.430 10.480 30.758 1.00 93.88 94 LYS A CA 1
ATOM 774 C C . LYS A 1 94 ? -6.141 8.997 30.532 1.00 93.88 94 LYS A C 1
ATOM 776 O O . LYS A 1 94 ? -5.027 8.536 30.772 1.00 93.88 94 LYS A O 1
ATOM 781 N N . TYR A 1 95 ? -7.125 8.239 30.066 1.00 93.94 95 TYR A N 1
ATOM 782 C CA . TYR A 1 95 ? -6.979 6.810 29.805 1.00 93.94 95 TYR A CA 1
ATOM 783 C C . TYR A 1 95 ? -7.165 6.494 28.325 1.00 93.94 95 TYR A C 1
ATOM 785 O O . TYR A 1 95 ? -8.230 6.741 27.768 1.00 93.94 95 TYR A O 1
ATOM 793 N N . ASP A 1 96 ? -6.145 5.917 27.700 1.00 95.38 96 ASP A N 1
ATOM 794 C CA . ASP A 1 96 ? -6.170 5.511 26.302 1.00 95.38 96 ASP A CA 1
ATOM 795 C C . ASP A 1 96 ? -6.558 4.030 26.193 1.00 95.38 96 ASP A C 1
ATOM 797 O O . ASP A 1 96 ? -5.929 3.145 26.779 1.00 95.38 96 ASP A O 1
ATOM 801 N N . LEU A 1 97 ? -7.617 3.767 25.429 1.00 93.75 97 LEU A N 1
ATOM 802 C CA . LEU A 1 97 ? -8.035 2.442 25.001 1.00 93.75 97 LEU A CA 1
ATOM 803 C C . LEU A 1 97 ? -7.499 2.179 23.598 1.00 93.75 97 LEU A C 1
ATOM 805 O O . LEU A 1 97 ? -7.940 2.802 22.635 1.00 93.75 97 LEU A O 1
ATOM 809 N N . HIS A 1 98 ? -6.570 1.238 23.500 1.00 93.94 98 HIS A N 1
ATOM 810 C CA . HIS A 1 98 ? -5.983 0.756 22.260 1.00 93.94 98 HIS A CA 1
ATOM 811 C C . HIS A 1 98 ? -6.625 -0.577 21.886 1.00 93.94 98 HIS A C 1
ATOM 813 O O . HIS A 1 98 ? -6.498 -1.545 22.632 1.00 93.94 98 HIS A O 1
ATOM 819 N N . ILE A 1 99 ? -7.290 -0.638 20.739 1.00 91.00 99 ILE A N 1
ATOM 820 C CA . ILE A 1 99 ? -7.978 -1.827 20.233 1.00 91.00 99 ILE A CA 1
ATOM 821 C C . ILE A 1 99 ? -7.245 -2.275 18.975 1.00 91.00 99 ILE A C 1
ATOM 823 O O . ILE A 1 99 ? -7.216 -1.541 17.989 1.00 91.00 99 ILE A O 1
ATOM 827 N N . PHE A 1 100 ? -6.640 -3.460 19.000 1.00 92.06 100 PHE A N 1
ATOM 828 C CA . PHE A 1 100 ? -6.053 -4.033 17.796 1.00 92.06 100 PHE A CA 1
ATOM 829 C C . PHE A 1 100 ? -7.163 -4.546 16.882 1.00 92.06 100 PHE A C 1
ATOM 831 O O . PHE A 1 100 ? -7.990 -5.359 17.293 1.00 92.06 100 PHE A O 1
ATOM 838 N N . VAL A 1 101 ? -7.154 -4.085 15.636 1.00 88.88 101 VAL A N 1
ATOM 839 C CA . VAL A 1 101 ? -8.102 -4.480 14.601 1.00 88.88 101 VAL A CA 1
ATOM 840 C C . VAL A 1 101 ? -7.329 -5.220 13.509 1.00 88.88 101 VAL A C 1
ATOM 842 O O . VAL A 1 101 ? -6.378 -4.658 12.953 1.00 88.88 101 VAL A O 1
ATOM 845 N N . PRO A 1 102 ? -7.683 -6.480 13.194 1.00 87.31 102 PRO A N 1
ATOM 846 C CA . PRO A 1 102 ? -7.060 -7.198 12.088 1.00 87.31 102 PRO A CA 1
ATOM 847 C C . PRO A 1 102 ? -7.416 -6.543 10.737 1.00 87.31 102 PRO A C 1
ATOM 849 O O . PRO A 1 102 ? -8.324 -5.713 10.677 1.00 87.31 102 PRO A O 1
ATOM 852 N N . PRO A 1 103 ? -6.734 -6.911 9.635 1.00 87.12 103 PRO A N 1
ATOM 853 C CA . PRO A 1 103 ? -7.118 -6.459 8.298 1.00 87.12 103 PRO A CA 1
ATOM 854 C C . PRO A 1 103 ? -8.619 -6.680 8.027 1.00 87.12 103 PRO A C 1
ATOM 856 O O . PRO A 1 103 ? -9.136 -7.784 8.218 1.00 87.12 103 PRO A O 1
ATOM 859 N N . LEU A 1 104 ? -9.310 -5.627 7.588 1.00 85.69 104 LEU A N 1
ATOM 860 C CA . LEU A 1 104 ? -10.748 -5.617 7.311 1.00 85.69 104 LEU A CA 1
ATOM 861 C C . LEU A 1 104 ? -11.046 -5.948 5.839 1.00 85.69 104 LEU A C 1
ATOM 863 O O . LEU A 1 104 ? -10.211 -5.788 4.951 1.00 85.69 104 LEU A O 1
ATOM 867 N N . LYS A 1 105 ? -12.267 -6.388 5.522 1.00 80.94 105 LYS A N 1
ATOM 868 C CA . LYS A 1 105 ? -12.666 -6.571 4.119 1.00 80.94 105 LYS A CA 1
ATOM 869 C C . LYS A 1 105 ? -12.924 -5.200 3.477 1.00 80.94 105 LYS A C 1
ATOM 871 O O . LYS A 1 105 ? -13.590 -4.361 4.082 1.00 80.94 105 LYS A O 1
ATOM 876 N N . PRO A 1 106 ? -12.467 -4.974 2.236 1.00 77.94 106 PRO A N 1
ATOM 877 C CA . PRO A 1 106 ? -12.708 -3.714 1.538 1.00 77.94 106 PRO A CA 1
ATOM 878 C C . PRO A 1 106 ? -14.191 -3.531 1.186 1.00 77.94 106 PRO A C 1
ATOM 880 O O . PRO A 1 106 ? -14.905 -4.515 0.978 1.00 77.94 106 PRO A O 1
ATOM 883 N N . GLN A 1 107 ? -14.627 -2.272 1.033 1.00 71.38 107 GLN A N 1
ATOM 884 C CA . GLN A 1 107 ? -16.007 -1.887 0.679 1.00 71.38 107 GLN A CA 1
ATOM 885 C C . GLN A 1 107 ? -17.067 -2.422 1.646 1.00 71.38 107 GLN A C 1
ATOM 887 O O . GLN A 1 107 ? -18.222 -2.637 1.272 1.00 71.38 107 GLN A O 1
ATOM 892 N N . ARG A 1 108 ? -16.671 -2.669 2.890 1.00 78.00 108 ARG A N 1
ATOM 893 C CA . ARG A 1 108 ? -17.587 -3.029 3.962 1.00 78.00 108 ARG A CA 1
ATOM 894 C C . ARG A 1 108 ? -17.668 -1.895 4.963 1.00 78.00 108 ARG A C 1
ATOM 896 O O . ARG A 1 108 ? -16.709 -1.144 5.162 1.00 78.00 108 ARG A O 1
ATOM 903 N N . PHE A 1 109 ? -18.846 -1.780 5.548 1.00 76.50 109 PHE A N 1
ATOM 904 C CA . PHE A 1 109 ? -19.079 -0.929 6.694 1.00 76.50 109 PHE A CA 1
ATOM 905 C C . PHE A 1 109 ? -18.804 -1.767 7.931 1.00 76.50 109 PHE A C 1
ATOM 907 O O . PHE A 1 109 ? -19.174 -2.941 7.982 1.00 76.50 109 PHE A O 1
ATOM 914 N N . TYR A 1 110 ? -18.126 -1.164 8.890 1.00 80.94 110 TYR A N 1
ATOM 915 C CA . TYR A 1 110 ? -17.854 -1.786 10.167 1.00 80.94 110 TYR A CA 1
ATOM 916 C C . TYR A 1 110 ? -18.307 -0.857 11.261 1.00 80.94 110 TYR A C 1
ATOM 918 O O . TYR A 1 110 ? -18.109 0.353 11.161 1.00 80.94 110 TYR A O 1
ATOM 926 N N . ASP A 1 111 ? -18.841 -1.468 12.300 1.00 78.06 111 ASP A N 1
ATOM 927 C CA . ASP A 1 111 ? -19.101 -0.809 13.560 1.00 78.06 111 ASP A CA 1
ATOM 928 C C . ASP A 1 111 ? -18.346 -1.565 14.643 1.00 78.06 111 ASP A C 1
ATOM 930 O O . ASP A 1 111 ? -18.338 -2.799 14.707 1.00 78.06 111 ASP A O 1
ATOM 934 N N . PHE A 1 112 ? -17.696 -0.798 15.498 1.00 80.75 112 PHE A N 1
ATOM 935 C CA . PHE A 1 112 ? -17.018 -1.300 16.681 1.00 80.75 112 PHE A CA 1
ATOM 936 C C . PHE A 1 112 ? -17.969 -1.205 17.861 1.00 80.75 112 PHE A C 1
ATOM 938 O O . PHE A 1 112 ? -18.683 -0.220 17.962 1.00 80.75 112 PHE A O 1
ATOM 945 N N . LEU A 1 113 ? -17.966 -2.203 18.740 1.00 79.88 113 LEU A N 1
ATOM 946 C CA . LEU A 1 113 ? -18.733 -2.232 19.978 1.00 79.88 113 LEU A CA 1
ATOM 947 C C . LEU A 1 113 ? -17.762 -2.248 21.154 1.00 79.88 113 LEU A C 1
ATOM 949 O O . LEU A 1 113 ? -16.953 -3.166 21.282 1.00 79.88 113 LEU A O 1
ATOM 953 N N . ILE A 1 114 ? -17.869 -1.259 22.037 1.00 80.69 114 ILE A N 1
ATOM 954 C CA . ILE A 1 114 ? -17.123 -1.217 23.299 1.00 80.69 114 ILE A CA 1
ATOM 955 C C . ILE A 1 114 ? -18.126 -1.345 24.437 1.00 80.69 114 ILE A C 1
ATOM 957 O O . ILE A 1 114 ? -18.952 -0.460 24.616 1.00 80.69 114 ILE A O 1
ATOM 961 N N . VAL A 1 115 ? -18.035 -2.423 25.211 1.00 77.50 115 VAL A N 1
ATOM 962 C CA . VAL A 1 115 ? -18.872 -2.694 26.385 1.00 77.50 115 VAL A CA 1
ATOM 963 C C . VAL A 1 115 ? -18.045 -2.379 27.624 1.00 77.50 115 VAL A C 1
ATOM 965 O O . VAL A 1 115 ? -16.969 -2.948 27.826 1.00 77.50 115 VAL A O 1
ATOM 968 N N . HIS A 1 116 ? -18.523 -1.475 28.475 1.00 78.62 116 HIS A N 1
ATOM 969 C CA . HIS A 1 116 ? -17.860 -1.154 29.736 1.00 78.62 116 HIS A CA 1
ATOM 970 C C . HIS A 1 116 ? -18.849 -1.067 30.894 1.00 78.62 116 HIS A C 1
ATOM 972 O O . HIS A 1 116 ? -20.014 -0.719 30.721 1.00 78.62 116 HIS A O 1
ATOM 978 N N . LEU A 1 117 ? -18.350 -1.351 32.095 1.00 77.88 117 LEU A N 1
ATOM 979 C CA . LEU A 1 117 ? -19.103 -1.232 33.331 1.00 77.88 117 LEU A CA 1
ATOM 980 C C . LEU A 1 117 ? -19.260 0.247 33.685 1.00 77.88 117 LEU A C 1
ATOM 982 O O . LEU A 1 117 ? -18.268 0.977 33.798 1.00 77.88 117 LEU A O 1
ATOM 986 N N . ILE A 1 118 ? -20.500 0.672 33.894 1.00 74.25 118 ILE A N 1
ATOM 987 C CA . ILE A 1 118 ? -20.818 1.982 34.459 1.00 74.25 118 ILE A CA 1
ATOM 988 C C . ILE A 1 118 ? -20.853 1.844 35.986 1.00 74.25 118 ILE A C 1
ATOM 990 O O . ILE A 1 118 ? -21.379 0.866 36.524 1.00 74.25 118 ILE A O 1
ATOM 994 N N . LYS A 1 119 ? -20.249 2.793 36.710 1.00 77.69 119 LYS A N 1
ATOM 995 C CA . LYS A 1 119 ? -20.247 2.745 38.177 1.00 77.69 119 LYS A CA 1
ATOM 996 C C . LYS A 1 119 ? -21.647 3.027 38.717 1.00 77.69 119 LYS A C 1
ATOM 998 O O . LYS A 1 119 ? -22.378 3.837 38.167 1.00 77.69 119 LYS A O 1
ATOM 1003 N N . ARG A 1 120 ? -22.005 2.393 39.834 1.00 72.94 120 ARG A N 1
ATOM 1004 C CA . ARG A 1 120 ? -23.336 2.523 40.453 1.00 72.94 120 ARG A CA 1
ATOM 1005 C C . ARG A 1 120 ? -23.691 3.963 40.847 1.00 72.94 120 ARG A C 1
ATOM 1007 O O . ARG A 1 120 ? -24.865 4.310 40.860 1.00 72.94 120 ARG A O 1
ATOM 1014 N N . ASP A 1 121 ? -22.690 4.757 41.203 1.00 77.25 121 ASP A N 1
ATOM 1015 C CA . ASP A 1 121 ? -22.794 6.164 41.588 1.00 77.25 121 ASP A CA 1
ATOM 1016 C C . ASP A 1 121 ? -22.743 7.129 40.393 1.00 77.25 121 ASP A C 1
ATOM 1018 O O . ASP A 1 121 ? -22.754 8.343 40.587 1.00 77.25 121 ASP A O 1
ATOM 1022 N N . ASP A 1 122 ? -22.718 6.615 39.160 1.00 76.12 122 ASP A N 1
ATOM 1023 C CA . ASP A 1 122 ? -22.764 7.449 37.969 1.00 76.12 122 ASP A CA 1
ATOM 1024 C C . ASP A 1 122 ? -24.086 8.252 37.936 1.00 76.12 122 ASP A C 1
ATOM 1026 O O . ASP A 1 122 ? -25.182 7.668 38.018 1.00 76.12 122 ASP A O 1
ATOM 1030 N N . PRO A 1 123 ? -24.025 9.595 37.823 1.00 77.81 123 PRO A N 1
ATOM 1031 C CA . PRO A 1 123 ? -25.215 10.439 37.767 1.00 77.81 123 PRO A CA 1
ATOM 1032 C C . PRO A 1 123 ? -26.187 10.023 36.660 1.00 77.81 123 PRO A C 1
ATOM 1034 O O . PRO A 1 123 ? -27.401 10.169 36.814 1.00 77.81 123 PRO A O 1
ATOM 1037 N N . LEU A 1 124 ? -25.674 9.478 35.556 1.00 74.38 124 LEU A N 1
ATOM 1038 C CA . LEU A 1 124 ? -26.480 9.028 34.435 1.00 74.38 124 LEU A CA 1
ATOM 1039 C C . LEU A 1 124 ? -27.286 7.772 34.784 1.00 74.38 124 LEU A C 1
ATOM 1041 O O . LEU A 1 124 ? -28.472 7.718 34.459 1.00 74.38 124 LEU A O 1
ATOM 1045 N N . ILE A 1 125 ? -26.705 6.805 35.512 1.00 75.94 125 ILE A N 1
ATOM 1046 C CA . ILE A 1 125 ? -27.467 5.651 36.025 1.00 75.94 125 ILE A CA 1
ATOM 1047 C C . ILE A 1 125 ? -28.599 6.139 36.920 1.00 75.94 125 ILE A C 1
ATOM 1049 O O . ILE A 1 125 ? -29.729 5.681 36.784 1.00 75.94 125 ILE A O 1
ATOM 1053 N N . THR A 1 126 ? -28.319 7.088 37.814 1.00 79.50 126 THR A N 1
ATOM 1054 C CA . THR A 1 126 ? -29.337 7.615 38.734 1.00 79.50 126 THR A CA 1
ATOM 1055 C C . THR A 1 126 ? -30.515 8.225 37.970 1.00 79.50 126 THR A C 1
ATOM 1057 O O . THR A 1 126 ? -31.671 7.970 38.311 1.00 79.50 126 THR A O 1
ATOM 1060 N N . LYS A 1 127 ? -30.239 8.959 36.885 1.00 82.25 127 LYS A N 1
ATOM 1061 C CA . LYS A 1 127 ? -31.275 9.507 36.000 1.00 82.25 127 LYS A CA 1
ATOM 1062 C C . LYS A 1 127 ? -32.044 8.425 35.248 1.00 82.25 127 LYS A C 1
ATOM 1064 O O . LYS A 1 127 ? -33.266 8.504 35.184 1.00 82.25 127 LYS A O 1
ATOM 1069 N N . TYR A 1 128 ? -31.372 7.396 34.731 1.00 77.56 128 TYR A N 1
ATOM 1070 C CA . TYR A 1 128 ? -32.058 6.272 34.091 1.00 77.56 128 TYR A CA 1
ATOM 1071 C C . TYR A 1 128 ? -32.946 5.507 35.074 1.00 77.56 128 TYR A C 1
ATOM 1073 O O . TYR A 1 128 ? -34.090 5.209 34.750 1.00 77.56 128 TYR A O 1
ATOM 1081 N N . LEU A 1 129 ? -32.479 5.251 36.297 1.00 79.69 129 LEU A N 1
ATOM 1082 C CA . LEU A 1 129 ? -33.296 4.635 37.346 1.00 79.69 129 LEU A CA 1
ATOM 1083 C C . LEU A 1 129 ? -34.524 5.492 37.684 1.00 79.69 129 LEU A C 1
ATOM 1085 O O . LEU A 1 129 ? -35.618 4.952 37.853 1.00 79.69 129 LEU A O 1
ATOM 1089 N N . ALA A 1 130 ? -34.365 6.817 37.745 1.00 82.38 130 ALA A N 1
ATOM 1090 C CA . ALA A 1 130 ? -35.482 7.736 37.939 1.00 82.38 130 ALA A CA 1
ATOM 1091 C C . ALA A 1 130 ? -36.469 7.698 36.757 1.00 82.38 130 ALA A C 1
ATOM 1093 O O . ALA A 1 130 ? -37.680 7.676 36.977 1.00 82.38 130 ALA A O 1
ATOM 1094 N N . LEU A 1 131 ? -35.968 7.626 35.519 1.00 78.81 131 LEU A N 1
ATOM 1095 C CA . LEU A 1 131 ? -36.792 7.489 34.317 1.00 78.81 131 LEU A CA 1
ATOM 1096 C C . LEU A 1 131 ? -37.582 6.176 34.335 1.00 78.81 131 LEU A C 1
ATOM 1098 O O . LEU A 1 131 ? -38.792 6.188 34.125 1.00 78.81 131 LEU A O 1
ATOM 1102 N N . PHE A 1 132 ? -36.928 5.054 34.650 1.00 73.69 132 PHE A N 1
ATOM 1103 C CA . PHE A 1 132 ? -37.591 3.755 34.769 1.00 73.69 132 PHE A CA 1
ATOM 1104 C C . PHE A 1 132 ? -38.689 3.778 35.827 1.00 73.69 132 PHE A C 1
ATOM 1106 O O . PHE A 1 132 ? -39.794 3.307 35.566 1.00 73.69 132 PHE A O 1
ATOM 1113 N N . LYS A 1 133 ? -38.428 4.398 36.983 1.00 80.44 133 LYS A N 1
ATOM 1114 C CA . LYS A 1 133 ? -39.445 4.598 38.017 1.00 80.44 133 LYS A CA 1
ATOM 1115 C C . LYS A 1 133 ? -40.646 5.391 37.480 1.00 80.44 133 LYS A C 1
ATOM 1117 O O . LYS A 1 133 ? -41.784 4.946 37.626 1.00 80.44 133 LYS A O 1
ATOM 1122 N N . ALA A 1 134 ? -40.403 6.503 36.785 1.00 78.69 134 ALA A N 1
ATOM 1123 C CA . ALA A 1 134 ? -41.455 7.331 36.191 1.00 78.69 134 ALA A CA 1
ATOM 1124 C C . ALA A 1 134 ? -42.280 6.591 35.117 1.00 78.69 134 ALA A C 1
ATOM 1126 O O . ALA A 1 134 ? -43.483 6.830 34.982 1.00 78.69 134 ALA A O 1
ATOM 1127 N N . ILE A 1 135 ? -41.654 5.678 34.366 1.00 71.88 135 ILE A N 1
ATOM 1128 C CA . ILE A 1 135 ? -42.334 4.782 33.417 1.00 71.88 135 ILE A CA 1
ATOM 1129 C C . ILE A 1 135 ? -43.224 3.789 34.165 1.00 71.88 135 ILE A C 1
ATOM 1131 O O . ILE A 1 135 ? -44.397 3.644 33.827 1.00 71.88 135 ILE A O 1
ATOM 1135 N N . THR A 1 136 ? -42.705 3.141 35.210 1.00 74.19 136 THR A N 1
ATOM 1136 C CA . THR A 1 136 ? -43.482 2.165 35.992 1.00 74.19 136 THR A CA 1
ATOM 1137 C C . THR A 1 136 ? -44.674 2.787 36.720 1.00 74.19 136 THR A C 1
ATOM 1139 O O . THR A 1 136 ? -45.703 2.135 36.864 1.00 74.19 136 THR A O 1
ATOM 1142 N N . GLU A 1 137 ? -44.565 4.054 37.121 1.00 86.62 137 GLU A N 1
ATOM 1143 C CA . GLU A 1 137 ? -45.636 4.826 37.768 1.00 86.62 137 GLU A CA 1
ATOM 1144 C C . GLU A 1 137 ? -46.603 5.478 36.762 1.00 86.62 137 GLU A C 1
ATOM 1146 O O . GLU A 1 137 ? -47.554 6.140 37.167 1.00 86.62 137 GLU A O 1
ATOM 1151 N N . ASN A 1 138 ? -46.371 5.299 35.454 1.00 86.94 138 ASN A N 1
ATOM 1152 C CA . ASN A 1 138 ? -47.136 5.913 34.368 1.00 86.94 138 ASN A CA 1
ATOM 1153 C C . ASN A 1 138 ? -47.252 7.449 34.496 1.00 86.94 138 ASN A C 1
ATOM 1155 O O . ASN A 1 138 ? -48.319 8.024 34.285 1.00 86.94 138 ASN A O 1
ATOM 1159 N N . ASN A 1 139 ? -46.150 8.113 34.870 1.00 89.44 139 ASN A N 1
ATOM 1160 C CA . ASN A 1 139 ? -46.077 9.563 35.069 1.00 89.44 139 ASN A CA 1
ATOM 1161 C C . ASN A 1 139 ? -45.366 10.261 33.885 1.00 89.44 139 ASN A C 1
ATOM 1163 O O . ASN A 1 139 ? -44.144 10.444 33.928 1.00 89.44 139 ASN A O 1
ATOM 1167 N N . PRO A 1 140 ? -46.092 10.669 32.825 1.00 87.19 140 PRO A N 1
ATOM 1168 C CA . PRO A 1 140 ? -45.494 11.198 31.594 1.00 87.19 140 PRO A CA 1
ATOM 1169 C C . PRO A 1 140 ? -44.770 12.537 31.792 1.00 87.19 140 PRO A C 1
ATOM 1171 O O . PRO A 1 140 ? -43.758 12.802 31.139 1.00 87.19 140 PRO A O 1
ATOM 1174 N N . THR A 1 141 ? -45.234 13.374 32.723 1.00 92.25 141 THR A N 1
ATOM 1175 C CA . THR A 1 141 ? -44.594 14.661 33.035 1.00 92.25 141 THR A CA 1
ATOM 1176 C C . THR A 1 141 ? -43.206 14.443 33.627 1.00 92.25 141 THR A C 1
ATOM 1178 O O . THR A 1 141 ? -42.237 15.067 33.198 1.00 92.25 141 THR A O 1
ATOM 1181 N N . LEU A 1 142 ? -43.086 13.514 34.582 1.00 88.50 142 LEU A N 1
ATOM 1182 C CA . LEU A 1 142 ? -41.799 13.176 35.182 1.00 88.50 142 LEU A CA 1
ATOM 1183 C C . LEU A 1 142 ? -40.861 12.511 34.164 1.00 88.50 142 LEU A C 1
ATOM 1185 O O . LEU A 1 142 ? -39.678 12.838 34.139 1.00 88.50 142 LEU A O 1
ATOM 1189 N N . GLN A 1 143 ? -41.386 11.644 33.290 1.00 82.75 143 GLN A N 1
ATOM 1190 C CA . GLN A 1 143 ? -40.610 11.055 32.191 1.00 82.75 143 GLN A CA 1
ATOM 1191 C C . GLN A 1 143 ? -40.008 12.140 31.289 1.00 82.75 143 GLN A C 1
ATOM 1193 O O . GLN A 1 143 ? -38.804 12.130 31.042 1.00 82.75 143 GLN A O 1
ATOM 1198 N N . THR A 1 144 ? -40.826 13.106 30.859 1.00 82.69 144 THR A N 1
ATOM 1199 C CA . THR A 1 144 ? -40.396 14.205 29.978 1.00 82.69 144 THR A CA 1
ATOM 1200 C C . THR A 1 144 ? -39.334 15.076 30.649 1.00 82.69 144 THR A C 1
ATOM 1202 O O . THR A 1 144 ? -38.289 15.335 30.059 1.00 82.69 144 THR A O 1
ATOM 1205 N N . ASN A 1 145 ? -39.533 15.444 31.919 1.00 89.75 145 ASN A N 1
ATOM 1206 C CA . ASN A 1 145 ? -38.562 16.242 32.673 1.00 89.75 145 ASN A CA 1
ATOM 1207 C C . ASN A 1 145 ? -37.217 15.523 32.839 1.00 89.75 145 ASN A C 1
ATOM 1209 O O . ASN A 1 145 ? -36.163 16.132 32.663 1.00 89.75 145 ASN A O 1
ATOM 1213 N N . ILE A 1 146 ? -37.236 14.224 33.155 1.00 84.12 146 ILE A N 1
ATOM 1214 C CA . ILE A 1 146 ? -36.007 13.437 33.310 1.00 84.12 146 ILE A CA 1
ATOM 1215 C C . ILE A 1 146 ? -35.303 13.273 31.959 1.00 84.12 146 ILE A C 1
ATOM 1217 O O . ILE A 1 146 ? -34.081 13.400 31.898 1.00 84.12 146 ILE A O 1
ATOM 1221 N N . LEU A 1 147 ? -36.041 13.042 30.868 1.00 77.88 147 LEU A N 1
ATOM 1222 C CA . LEU A 1 147 ? -35.474 13.002 29.516 1.00 77.88 147 LEU A CA 1
ATOM 1223 C C . LEU A 1 147 ? -34.823 14.337 29.145 1.00 77.88 147 LEU A C 1
ATOM 1225 O O . LEU A 1 147 ? -33.687 14.354 28.668 1.00 77.88 147 LEU A O 1
ATOM 1229 N N . ASP A 1 148 ? -35.479 15.455 29.445 1.00 83.81 148 ASP A N 1
ATOM 1230 C CA . ASP A 1 148 ? -34.920 16.789 29.253 1.00 83.81 148 ASP A CA 1
ATOM 1231 C C . ASP A 1 148 ? -33.672 17.019 30.102 1.00 83.81 148 ASP A C 1
ATOM 1233 O O . ASP A 1 148 ? -32.709 17.615 29.628 1.00 83.81 148 ASP A O 1
ATOM 1237 N N . GLU A 1 149 ? -33.639 16.540 31.344 1.00 85.19 149 GLU A N 1
ATOM 1238 C CA . GLU A 1 149 ? -32.457 16.619 32.199 1.00 85.19 149 GLU A CA 1
ATOM 1239 C C . GLU A 1 149 ? -31.314 15.732 31.721 1.00 85.19 149 GLU A C 1
ATOM 1241 O O . GLU A 1 149 ? -30.156 16.133 31.854 1.00 85.19 149 GLU A O 1
ATOM 1246 N N . ILE A 1 150 ? -31.605 14.544 31.188 1.00 77.25 150 ILE A N 1
ATOM 1247 C CA . ILE A 1 150 ? -30.619 13.671 30.545 1.00 77.25 150 ILE A CA 1
ATOM 1248 C C . ILE A 1 150 ? -30.048 14.402 29.324 1.00 77.25 150 ILE A C 1
ATOM 1250 O O . ILE A 1 150 ? -28.828 14.538 29.211 1.00 77.25 150 ILE A O 1
ATOM 1254 N N . ASN A 1 151 ? -30.907 14.975 28.477 1.00 72.50 151 ASN A N 1
ATOM 1255 C CA . ASN A 1 151 ? -30.525 15.730 27.282 1.00 72.50 151 ASN A CA 1
ATOM 1256 C C . ASN A 1 151 ? -29.772 17.035 27.607 1.00 72.50 151 ASN A C 1
ATOM 1258 O O . ASN A 1 151 ? -28.812 17.395 26.924 1.00 72.50 151 ASN A O 1
ATOM 1262 N N . LYS A 1 152 ? -30.145 17.734 28.682 1.00 78.00 152 LYS A N 1
ATOM 1263 C CA . LYS A 1 152 ? -29.436 18.920 29.183 1.00 78.00 152 LYS A CA 1
ATOM 1264 C C . LYS A 1 152 ? -28.101 18.554 29.819 1.00 78.00 152 LYS A C 1
ATOM 1266 O O . LYS A 1 152 ? -27.136 19.277 29.594 1.00 78.00 152 LYS A O 1
ATOM 1271 N N . SER A 1 153 ? -28.007 17.450 30.575 1.00 67.69 153 SER A N 1
ATOM 1272 C CA . SER A 1 153 ? -26.700 16.980 31.049 1.00 67.69 153 SER A CA 1
ATOM 1273 C C . SER A 1 153 ? -25.809 16.594 29.891 1.00 67.69 153 SER A C 1
ATOM 1275 O O . SER A 1 153 ? -24.667 17.020 29.907 1.00 67.69 153 SER A O 1
ATOM 1277 N N . LYS A 1 154 ? -26.327 15.940 28.840 1.00 60.75 154 LYS A N 1
ATOM 1278 C CA . LYS A 1 154 ? -25.555 15.736 27.607 1.00 60.75 154 LYS A CA 1
ATOM 1279 C C . LYS A 1 154 ? -24.974 17.076 27.140 1.00 60.75 154 LYS A C 1
ATOM 1281 O O . LYS A 1 154 ? -23.766 17.226 27.139 1.00 60.75 154 LYS A O 1
ATOM 1286 N N . LYS A 1 155 ? -25.791 18.121 26.952 1.00 56.47 155 LYS A N 1
ATOM 1287 C CA . LYS A 1 155 ? -25.307 19.471 26.574 1.00 56.47 155 LYS A CA 1
ATOM 1288 C C . LYS A 1 155 ? -24.275 20.114 27.515 1.00 56.47 155 LYS A C 1
ATOM 1290 O O . LYS A 1 155 ? -23.483 20.919 27.041 1.00 56.47 155 LYS A O 1
ATOM 1295 N N . LYS A 1 156 ? -24.299 19.825 28.822 1.00 48.16 156 LYS A N 1
ATOM 1296 C CA . LYS A 1 156 ? -23.505 20.543 29.841 1.00 48.16 156 LYS A CA 1
ATOM 1297 C C . LYS A 1 156 ? -22.245 19.798 30.301 1.00 48.16 156 LYS A C 1
ATOM 1299 O O . LYS A 1 156 ? -21.310 20.445 30.756 1.00 48.16 156 LYS A O 1
ATOM 1304 N N . THR A 1 157 ? -22.224 18.471 30.186 1.00 41.72 157 THR A N 1
ATOM 1305 C CA . THR A 1 157 ? -21.041 17.617 30.408 1.00 41.72 157 THR A CA 1
ATOM 1306 C C . THR A 1 157 ? -20.367 17.166 29.108 1.00 41.72 157 THR A C 1
ATOM 1308 O O . THR A 1 157 ? -19.418 16.396 29.189 1.00 41.72 157 THR A O 1
ATOM 1311 N N . LEU A 1 158 ? -20.800 17.662 27.938 1.00 40.53 158 LEU A N 1
ATOM 1312 C CA . LEU A 1 158 ? -20.124 17.458 26.648 1.00 40.53 158 LEU A CA 1
ATOM 1313 C C . LEU A 1 158 ? -18.746 18.166 26.633 1.00 40.53 158 LEU A C 1
ATOM 1315 O O . LEU A 1 158 ? -18.570 19.223 26.036 1.00 40.53 158 LEU A O 1
ATOM 1319 N N . ASP A 1 159 ? -17.756 17.556 27.285 1.00 39.91 159 ASP A N 1
ATOM 1320 C CA . ASP A 1 159 ? -16.539 17.172 26.563 1.00 39.91 159 ASP A CA 1
ATOM 1321 C C . ASP A 1 159 ? -17.038 16.166 25.514 1.00 39.91 159 ASP A C 1
ATOM 1323 O O . ASP A 1 159 ? -17.814 15.294 25.900 1.00 39.91 159 ASP A O 1
ATOM 1327 N N . PRO A 1 160 ? -16.781 16.316 24.208 1.00 34.62 160 PRO A N 1
ATOM 1328 C CA . PRO A 1 160 ? -17.868 16.215 23.226 1.00 34.62 160 PRO A CA 1
ATOM 1329 C C . PRO A 1 160 ? -18.314 14.779 22.859 1.00 34.62 160 PRO A C 1
ATOM 1331 O O . PRO A 1 160 ? -19.047 14.554 21.905 1.00 34.62 160 PRO A O 1
ATOM 1334 N N . LEU A 1 161 ? -17.895 13.842 23.690 1.00 41.56 161 LEU A N 1
ATOM 1335 C CA . LEU A 1 161 ? -18.242 12.447 23.828 1.00 41.56 161 LEU A CA 1
ATOM 1336 C C . LEU A 1 161 ? -19.745 12.252 24.030 1.00 41.56 161 LEU A C 1
ATOM 1338 O O . LEU A 1 161 ? -20.363 12.899 24.871 1.00 41.56 161 LEU A O 1
ATOM 1342 N N . GLU A 1 162 ? -20.272 11.221 23.368 1.00 45.94 162 GLU A N 1
ATOM 1343 C CA . GLU A 1 162 ? -21.511 10.506 23.701 1.00 45.94 162 GLU A CA 1
ATOM 1344 C C . GLU A 1 162 ? -22.771 10.875 22.893 1.00 45.94 162 GLU A C 1
ATOM 1346 O O . GLU A 1 162 ? -23.762 11.396 23.420 1.00 45.94 162 GLU A O 1
ATOM 1351 N N . HIS A 1 163 ? -22.818 10.443 21.629 1.00 38.41 163 HIS A N 1
ATOM 1352 C CA . HIS A 1 163 ? -24.087 10.266 20.918 1.00 38.41 163 HIS A CA 1
ATOM 1353 C C . HIS A 1 163 ? -24.745 8.929 21.314 1.00 38.41 163 HIS A C 1
ATOM 1355 O O . HIS A 1 163 ? -24.271 7.853 20.969 1.00 38.41 163 HIS A O 1
ATOM 1361 N N . ILE A 1 164 ? -25.865 8.990 22.043 1.00 42.41 164 ILE A N 1
ATOM 1362 C CA . ILE A 1 164 ? -26.839 7.886 22.126 1.00 42.41 164 ILE A CA 1
ATOM 1363 C C . ILE A 1 164 ? -28.007 8.275 21.223 1.00 42.41 164 ILE A C 1
ATOM 1365 O O . ILE A 1 164 ? -28.633 9.307 21.487 1.00 42.41 164 ILE A O 1
ATOM 1369 N N . ASP A 1 165 ? -28.305 7.452 20.218 1.00 39.25 165 ASP A N 1
ATOM 1370 C CA . ASP A 1 165 ? -29.529 7.550 19.421 1.00 39.25 165 ASP A CA 1
ATOM 1371 C C . ASP A 1 165 ? -30.728 7.067 20.258 1.00 39.25 165 ASP A C 1
ATOM 1373 O O . ASP A 1 165 ? -30.898 5.876 20.535 1.00 39.25 165 ASP A O 1
ATOM 1377 N N . LEU A 1 166 ? -31.500 8.026 20.774 1.00 40.69 166 LEU A N 1
ATOM 1378 C CA . LEU A 1 166 ? -32.639 7.777 21.660 1.00 40.69 166 LEU A CA 1
ATOM 1379 C C . LEU A 1 166 ? -33.938 7.516 20.890 1.00 40.69 166 LEU A C 1
ATOM 1381 O O . LEU A 1 166 ? -34.851 6.945 21.483 1.00 40.69 166 LEU A O 1
ATOM 1385 N N . ASP A 1 167 ? -34.024 7.853 19.601 1.00 38.47 167 ASP A N 1
ATOM 1386 C CA . ASP A 1 167 ? -35.263 7.672 18.830 1.00 38.47 167 ASP A CA 1
ATOM 1387 C C . ASP A 1 167 ? -35.559 6.181 18.603 1.00 38.47 167 ASP A C 1
ATOM 1389 O O . ASP A 1 167 ? -36.706 5.738 18.680 1.00 38.47 167 ASP A O 1
ATOM 1393 N N . THR A 1 168 ? -34.517 5.359 18.485 1.00 41.53 168 THR A N 1
ATOM 1394 C CA . THR A 1 168 ? -34.617 3.890 18.533 1.00 41.53 168 THR A CA 1
ATOM 1395 C C . THR A 1 168 ? -34.781 3.323 19.937 1.00 41.53 168 THR A C 1
ATOM 1397 O O . THR A 1 168 ? -35.375 2.260 20.114 1.00 41.53 168 THR A O 1
ATOM 1400 N N . GLY A 1 169 ? -34.332 4.055 20.957 1.00 39.56 169 GLY A N 1
ATOM 1401 C CA . GLY A 1 169 ? -34.588 3.723 22.356 1.00 39.56 169 GLY A CA 1
ATOM 1402 C C . GLY A 1 169 ? -36.072 3.816 22.714 1.00 39.56 169 GLY A C 1
ATOM 1403 O O . GLY A 1 169 ? -36.565 2.950 23.426 1.00 39.56 169 GLY A O 1
ATOM 1404 N N . ILE A 1 170 ? -36.802 4.807 22.188 1.00 40.34 170 ILE A N 1
ATOM 1405 C CA . ILE A 1 170 ? -38.217 5.049 22.524 1.00 40.34 170 ILE A CA 1
ATOM 1406 C C . ILE A 1 170 ? -39.126 3.885 22.101 1.00 40.34 170 ILE A C 1
ATOM 1408 O O . ILE A 1 170 ? -39.982 3.474 22.884 1.00 40.34 170 ILE A O 1
ATOM 1412 N N . ASN A 1 171 ? -38.903 3.282 20.930 1.00 42.88 171 ASN A N 1
ATOM 1413 C CA . ASN A 1 171 ? -39.663 2.095 20.509 1.00 42.88 171 ASN A CA 1
ATOM 1414 C C . ASN A 1 171 ? -39.328 0.864 21.376 1.00 42.88 171 ASN A C 1
ATOM 1416 O O . ASN A 1 171 ? -40.229 0.113 21.761 1.00 42.88 171 ASN A O 1
ATOM 1420 N N . ASN A 1 172 ? -38.070 0.746 21.816 1.00 48.84 172 ASN A N 1
ATOM 1421 C CA . ASN A 1 172 ? -37.627 -0.273 22.768 1.00 48.84 172 ASN A CA 1
ATOM 1422 C C . ASN A 1 172 ? -38.105 -0.029 24.206 1.00 48.84 172 ASN A C 1
ATOM 1424 O O . ASN A 1 172 ? -38.098 -0.970 24.988 1.00 48.84 172 ASN A O 1
ATOM 1428 N N . ILE A 1 173 ? -38.558 1.173 24.597 1.00 47.62 173 ILE A N 1
ATOM 1429 C CA . ILE A 1 173 ? -39.066 1.426 25.963 1.00 47.62 173 ILE A CA 1
ATOM 1430 C C . ILE A 1 173 ? -40.304 0.571 26.258 1.00 47.62 173 ILE A C 1
ATOM 1432 O O . ILE A 1 173 ? -40.475 0.127 27.393 1.00 47.62 173 ILE A O 1
ATOM 1436 N N . SER A 1 174 ? -41.153 0.302 25.263 1.00 52.75 174 SER A N 1
ATOM 1437 C CA . SER A 1 174 ? -42.329 -0.564 25.431 1.00 52.75 174 SER A CA 1
ATOM 1438 C C . SER A 1 174 ? -41.944 -2.037 25.648 1.00 52.75 174 SER A C 1
ATOM 1440 O O . SER A 1 174 ? -42.504 -2.707 26.523 1.00 52.75 174 SER A O 1
ATOM 1442 N N . GLU A 1 175 ? -40.924 -2.516 24.934 1.00 54.28 175 GLU A N 1
ATOM 1443 C CA . GLU A 1 175 ? -40.355 -3.858 25.088 1.00 54.28 175 GLU A CA 1
ATOM 1444 C C . GLU A 1 175 ? -39.571 -3.992 26.395 1.00 54.28 175 GLU A C 1
ATOM 1446 O O . GLU A 1 175 ? -39.766 -4.959 27.128 1.00 54.28 175 GLU A O 1
ATOM 1451 N N . LEU A 1 176 ? -38.771 -2.985 26.760 1.00 51.38 176 LEU A N 1
ATOM 1452 C CA . LEU A 1 176 ? -38.071 -2.925 28.042 1.00 51.38 176 LEU A CA 1
ATOM 1453 C C . LEU A 1 176 ? -39.074 -2.888 29.195 1.00 51.38 176 LEU A C 1
ATOM 1455 O O . LEU A 1 176 ? -38.923 -3.621 30.163 1.00 51.38 176 LEU A O 1
ATOM 1459 N N . SER A 1 177 ? -40.128 -2.077 29.087 1.00 54.97 177 SER A N 1
ATOM 1460 C CA . SER A 1 177 ? -41.229 -2.023 30.055 1.00 54.97 177 SER A CA 1
ATOM 1461 C C . SER A 1 177 ? -41.893 -3.391 30.219 1.00 54.97 177 SER A C 1
ATOM 1463 O O . SER A 1 177 ? -42.127 -3.830 31.345 1.00 54.97 177 SER A O 1
ATOM 1465 N N . SER A 1 178 ? -42.121 -4.113 29.120 1.00 61.97 178 SER A N 1
ATOM 1466 C CA . SER A 1 178 ? -42.693 -5.466 29.130 1.00 61.97 178 SER A CA 1
ATOM 1467 C C . SER A 1 178 ? -41.729 -6.508 29.720 1.00 61.97 178 SER A C 1
ATOM 1469 O O . SER A 1 178 ? -42.137 -7.355 30.520 1.00 61.97 178 SER A O 1
ATOM 1471 N N . PHE A 1 179 ? -40.433 -6.412 29.415 1.00 58.84 179 PHE A N 1
ATOM 1472 C CA . PHE A 1 179 ? -39.372 -7.225 30.015 1.00 58.84 179 PHE A CA 1
ATOM 1473 C C . PHE A 1 179 ? -39.245 -6.971 31.524 1.00 58.84 179 PHE A C 1
ATOM 1475 O O . PHE A 1 179 ? -39.149 -7.906 32.317 1.00 58.84 179 PHE A O 1
ATOM 1482 N N . TYR A 1 180 ? -39.298 -5.711 31.955 1.00 56.09 180 TYR A N 1
ATOM 1483 C CA . TYR A 1 180 ? -39.269 -5.348 33.369 1.00 56.09 180 TYR A CA 1
ATOM 1484 C C . TYR A 1 180 ? -40.532 -5.818 34.090 1.00 56.09 180 TYR A C 1
ATOM 1486 O O . TYR A 1 180 ? -40.417 -6.426 35.149 1.00 56.09 180 TYR A O 1
ATOM 1494 N N . LYS A 1 181 ? -41.727 -5.609 33.521 1.00 63.25 181 LYS A N 1
ATOM 1495 C CA . LYS A 1 181 ? -42.992 -6.089 34.102 1.00 63.25 181 LYS A CA 1
ATOM 1496 C C . LYS A 1 181 ? -43.007 -7.607 34.268 1.00 63.25 181 LYS A C 1
ATOM 1498 O O . LYS A 1 181 ? -43.311 -8.080 35.358 1.00 63.25 181 LYS A O 1
ATOM 1503 N N . SER A 1 182 ? -42.621 -8.360 33.237 1.00 63.69 182 SER A N 1
ATOM 1504 C CA . SER A 1 182 ? -42.577 -9.829 33.302 1.00 63.69 182 SER A CA 1
ATOM 1505 C C . SER A 1 182 ? -41.571 -10.340 34.341 1.00 63.69 182 SER A C 1
ATOM 1507 O O . SER A 1 182 ? -41.885 -11.246 35.111 1.00 63.69 182 SER A O 1
ATOM 1509 N N . ASN A 1 183 ? -40.392 -9.721 34.450 1.00 57.28 183 ASN A N 1
ATOM 1510 C CA . ASN A 1 183 ? -39.416 -10.085 35.480 1.00 57.28 183 ASN A CA 1
ATOM 1511 C C . ASN A 1 183 ? -39.844 -9.665 36.895 1.00 57.28 183 ASN A C 1
ATOM 1513 O O . ASN A 1 183 ? -39.602 -10.407 37.849 1.00 57.28 183 ASN A O 1
ATOM 1517 N N . LEU A 1 184 ? -40.499 -8.510 37.048 1.00 57.44 184 LEU A N 1
ATOM 1518 C CA . LEU A 1 184 ? -41.050 -8.060 38.327 1.00 57.44 184 LEU A CA 1
ATOM 1519 C C . LEU A 1 184 ? -42.180 -8.987 38.789 1.00 57.44 184 LEU A C 1
ATOM 1521 O O . LEU A 1 184 ? -42.196 -9.362 39.956 1.00 57.44 184 LEU A O 1
ATOM 1525 N N . GLU A 1 185 ? -43.072 -9.433 37.903 1.00 66.38 185 GLU A N 1
ATOM 1526 C CA . GLU A 1 185 ? -44.122 -10.401 38.254 1.00 66.38 185 GLU A CA 1
ATOM 1527 C C . GLU A 1 185 ? -43.554 -11.731 38.767 1.00 66.38 185 GLU A C 1
ATOM 1529 O O . GLU A 1 185 ? -44.072 -12.280 39.742 1.00 66.38 185 GLU A O 1
ATOM 1534 N N . ILE A 1 186 ? -42.462 -12.223 38.168 1.00 61.88 186 ILE A N 1
ATOM 1535 C CA . ILE A 1 186 ? -41.760 -13.431 38.632 1.00 61.88 186 ILE A CA 1
ATOM 1536 C C . ILE A 1 186 ? -41.191 -13.221 40.045 1.00 61.88 186 ILE A C 1
ATOM 1538 O O . ILE A 1 186 ? -41.289 -14.111 40.886 1.00 61.88 186 ILE A O 1
ATOM 1542 N N . ILE A 1 187 ? -40.640 -12.039 40.332 1.00 53.16 187 ILE A N 1
ATOM 1543 C CA . ILE A 1 187 ? -40.032 -11.710 41.632 1.00 53.16 187 ILE A CA 1
ATOM 1544 C C . ILE A 1 187 ? -41.094 -11.444 42.714 1.00 53.16 187 ILE A C 1
ATOM 1546 O O . ILE A 1 187 ? -40.898 -11.796 43.877 1.00 53.16 187 ILE A O 1
ATOM 1550 N N . TYR A 1 188 ? -42.232 -10.842 42.357 1.00 58.06 188 TYR A N 1
ATOM 1551 C CA . TYR A 1 188 ? -43.296 -10.498 43.304 1.00 58.06 188 TYR A CA 1
ATOM 1552 C C . TYR A 1 188 ? -44.272 -11.646 43.593 1.00 58.06 188 TYR A C 1
ATOM 1554 O O . TYR A 1 188 ? -44.881 -11.645 44.665 1.00 58.06 188 TYR A O 1
ATOM 1562 N N . LYS A 1 189 ? -44.395 -12.649 42.709 1.00 69.31 189 LYS A N 1
ATOM 1563 C CA . LYS A 1 189 ? -45.159 -13.877 43.000 1.00 69.31 189 LYS A CA 1
ATOM 1564 C C . LYS A 1 189 ? -44.523 -14.738 44.088 1.00 69.31 189 LYS A C 1
ATOM 1566 O O . LYS A 1 189 ? -45.241 -15.482 44.755 1.00 69.31 189 LYS A O 1
ATOM 1571 N N . ASP A 1 190 ? -43.218 -14.611 44.305 1.00 65.88 190 ASP A N 1
ATOM 1572 C CA . ASP A 1 190 ? -42.533 -15.345 45.358 1.00 65.88 190 ASP A CA 1
ATOM 1573 C C . ASP A 1 190 ? -42.688 -14.625 46.713 1.00 65.88 190 ASP A C 1
ATOM 1575 O O . ASP A 1 190 ? -42.066 -13.593 47.001 1.00 65.88 190 ASP A O 1
ATOM 1579 N N . LYS A 1 191 ? -43.612 -15.126 47.544 1.00 66.62 191 LYS A N 1
ATOM 1580 C CA . LYS A 1 191 ? -43.972 -14.520 48.841 1.00 66.62 191 LYS A CA 1
ATOM 1581 C C . LYS A 1 191 ? -42.920 -14.747 49.934 1.00 66.62 191 LYS A C 1
ATOM 1583 O O . LYS A 1 191 ? -43.011 -14.100 50.972 1.00 66.62 191 LYS A O 1
ATOM 1588 N N . GLY A 1 192 ? -41.947 -15.637 49.715 1.00 78.88 192 GLY A N 1
ATOM 1589 C CA . GLY A 1 192 ? -40.954 -16.020 50.727 1.00 78.88 192 GLY A CA 1
ATOM 1590 C C . GLY A 1 192 ? -39.688 -15.160 50.765 1.00 78.88 192 GLY A C 1
ATOM 1591 O O . GLY A 1 192 ? -38.925 -15.254 51.720 1.00 78.88 192 GLY A O 1
ATOM 1592 N N . ILE A 1 193 ? -39.454 -14.328 49.749 1.00 70.94 193 ILE A N 1
ATOM 1593 C CA . ILE A 1 193 ? -38.201 -13.577 49.603 1.00 70.94 193 ILE A CA 1
ATOM 1594 C C . ILE A 1 193 ? -38.343 -12.199 50.260 1.00 70.94 193 ILE A C 1
ATOM 1596 O O . ILE A 1 193 ? -39.316 -11.481 50.003 1.00 70.94 193 ILE A O 1
ATOM 1600 N N . SER A 1 194 ? -37.371 -11.798 51.086 1.00 77.25 194 SER A N 1
ATOM 1601 C CA . SER A 1 194 ? -37.384 -10.468 51.705 1.00 77.25 194 SER A CA 1
ATOM 1602 C C . SER A 1 194 ? -37.277 -9.362 50.645 1.00 77.25 194 SER A C 1
ATOM 1604 O O . SER A 1 194 ? -36.622 -9.530 49.618 1.00 77.25 194 SER A O 1
ATOM 1606 N N . GLU A 1 195 ? -37.859 -8.183 50.886 1.00 65.38 195 GLU A N 1
ATOM 1607 C CA . GLU A 1 195 ? -37.765 -7.040 49.949 1.00 65.38 195 GLU A CA 1
ATOM 1608 C C . GLU A 1 195 ? -36.313 -6.658 49.604 1.00 65.38 195 GLU A C 1
ATOM 1610 O O . GLU A 1 195 ? -36.003 -6.223 48.492 1.00 65.38 195 GLU A O 1
ATOM 1615 N N . LYS A 1 196 ? -35.386 -6.872 50.545 1.00 60.56 196 LYS A N 1
ATOM 1616 C CA . LYS A 1 196 ? -33.951 -6.652 50.335 1.00 60.56 196 LYS A CA 1
ATOM 1617 C C . LYS A 1 196 ? -33.363 -7.658 49.340 1.00 60.56 196 LYS A C 1
ATOM 1619 O O . LYS A 1 196 ? -32.597 -7.261 48.463 1.00 60.56 196 LYS A O 1
ATOM 1624 N N . GLU A 1 197 ? -33.732 -8.930 49.449 1.00 61.53 197 GLU A N 1
ATOM 1625 C CA . GLU A 1 197 ? -33.316 -9.983 48.518 1.00 61.53 197 GLU A CA 1
ATOM 1626 C C . GLU A 1 197 ? -33.985 -9.819 47.153 1.00 61.53 197 GLU A C 1
ATOM 1628 O O . GLU A 1 197 ? -33.289 -9.912 46.149 1.00 61.53 197 GLU A O 1
ATOM 1633 N N . LYS A 1 198 ? -35.273 -9.447 47.091 1.00 63.25 198 LYS A N 1
ATOM 1634 C CA . LYS A 1 198 ? -35.971 -9.112 45.834 1.00 63.25 198 LYS A CA 1
ATOM 1635 C C . LYS A 1 198 ? -35.262 -7.991 45.079 1.00 63.25 198 LYS A C 1
ATOM 1637 O O . LYS A 1 198 ? -34.995 -8.121 43.885 1.00 63.25 198 LYS A O 1
ATOM 1642 N N . ARG A 1 199 ? -34.874 -6.919 45.782 1.00 53.44 199 ARG A N 1
ATOM 1643 C CA . ARG A 1 199 ? -34.052 -5.839 45.210 1.00 53.44 199 ARG A CA 1
ATOM 1644 C C . ARG A 1 199 ? -32.679 -6.327 44.761 1.00 53.44 199 ARG A C 1
ATOM 1646 O O . ARG A 1 199 ? -32.233 -5.930 43.691 1.00 53.44 199 ARG A O 1
ATOM 1653 N N . SER A 1 200 ? -32.012 -7.165 45.551 1.00 55.34 200 SER A N 1
ATOM 1654 C CA . SER A 1 200 ? -30.698 -7.709 45.193 1.00 55.34 200 SER A CA 1
ATOM 1655 C C . SER A 1 200 ? -30.759 -8.597 43.947 1.00 55.34 200 SER A C 1
ATOM 1657 O O . SER A 1 200 ? -29.868 -8.505 43.111 1.00 55.34 200 SER A O 1
ATOM 1659 N N . LEU A 1 201 ? -31.813 -9.405 43.800 1.00 61.94 201 LEU A N 1
ATOM 1660 C CA . LEU A 1 201 ? -32.030 -10.318 42.673 1.00 61.94 201 LEU A CA 1
ATOM 1661 C C . LEU A 1 201 ? -32.443 -9.573 41.397 1.00 61.94 201 LEU A C 1
ATOM 1663 O O . LEU A 1 201 ? -32.048 -9.946 40.297 1.00 61.94 201 LEU A O 1
ATOM 1667 N N . LEU A 1 202 ? -33.216 -8.492 41.539 1.00 57.62 202 LEU A N 1
ATOM 1668 C CA . LEU A 1 202 ? -33.532 -7.591 40.433 1.00 57.62 202 LEU A CA 1
ATOM 1669 C C . LEU A 1 202 ? -32.264 -6.869 39.956 1.00 57.62 202 LEU A C 1
ATOM 1671 O O . LEU A 1 202 ? -31.984 -6.853 38.765 1.00 57.62 202 LEU A O 1
ATOM 1675 N N . ILE A 1 203 ? -31.466 -6.322 40.882 1.00 49.94 203 ILE A N 1
ATOM 1676 C CA . ILE A 1 203 ? -30.193 -5.666 40.554 1.00 49.94 203 ILE A CA 1
ATOM 1677 C C . ILE A 1 203 ? -29.222 -6.663 39.920 1.00 49.94 203 ILE A C 1
ATOM 1679 O O . ILE A 1 203 ? -28.617 -6.318 38.911 1.00 49.94 203 ILE A O 1
ATOM 1683 N N . SER A 1 204 ? -29.098 -7.887 40.448 1.00 53.78 204 SER A N 1
ATOM 1684 C CA . SER A 1 204 ? -28.230 -8.904 39.848 1.00 53.78 204 SER A CA 1
ATOM 1685 C C . SER A 1 204 ? -28.710 -9.272 38.452 1.00 53.78 204 SER A C 1
ATOM 1687 O O . SER A 1 204 ? -27.913 -9.219 37.539 1.00 53.78 204 SER A O 1
ATOM 1689 N N . LYS A 1 205 ? -30.011 -9.492 38.220 1.00 57.50 205 LYS A N 1
ATOM 1690 C CA . LYS A 1 205 ? -30.533 -9.764 36.870 1.00 57.50 205 LYS A CA 1
ATOM 1691 C C . LYS A 1 205 ? -30.363 -8.598 35.899 1.00 57.50 205 LYS A C 1
ATOM 1693 O O . LYS A 1 205 ? -30.177 -8.846 34.715 1.00 57.50 205 LYS A O 1
ATOM 1698 N N . ILE A 1 206 ? -30.442 -7.348 36.352 1.00 50.28 206 ILE A N 1
ATOM 1699 C CA . ILE A 1 206 ? -30.191 -6.185 35.489 1.00 50.28 206 ILE A CA 1
ATOM 1700 C C . ILE A 1 206 ? -28.694 -6.083 35.145 1.00 50.28 206 ILE A C 1
ATOM 1702 O O . ILE A 1 206 ? -28.344 -5.767 34.011 1.00 50.28 206 ILE A O 1
ATOM 1706 N N . VAL A 1 207 ? -27.818 -6.389 36.105 1.00 46.72 207 VAL A N 1
ATOM 1707 C CA . VAL A 1 207 ? -26.359 -6.428 35.914 1.00 46.72 207 VAL A CA 1
ATOM 1708 C C . VAL A 1 207 ? -25.936 -7.620 35.043 1.00 46.72 207 VAL A C 1
ATOM 1710 O O . VAL A 1 207 ? -25.120 -7.445 34.147 1.00 46.72 207 VAL A O 1
ATOM 1713 N N . ASP A 1 208 ? -26.526 -8.795 35.255 1.00 48.38 208 ASP A N 1
ATOM 1714 C CA . ASP A 1 208 ? -26.233 -10.053 34.555 1.00 48.38 208 ASP A CA 1
ATOM 1715 C C . ASP A 1 208 ? -26.814 -10.082 33.130 1.00 48.38 208 ASP A C 1
ATOM 1717 O O . ASP A 1 208 ? -26.321 -10.824 32.287 1.00 48.38 208 ASP A O 1
ATOM 1721 N N . ASN A 1 209 ? -27.839 -9.269 32.835 1.00 47.41 209 ASN A N 1
ATOM 1722 C CA . ASN A 1 209 ? -28.377 -9.090 31.476 1.00 47.41 209 ASN A CA 1
ATOM 1723 C C . ASN A 1 209 ? -27.678 -7.975 30.683 1.00 47.41 209 ASN A C 1
ATOM 1725 O O . ASN A 1 209 ? -28.191 -7.569 29.643 1.00 47.41 209 ASN A O 1
ATOM 1729 N N . ASP A 1 210 ? -26.546 -7.444 31.160 1.00 44.25 210 ASP A N 1
ATOM 1730 C CA . ASP A 1 210 ? -25.787 -6.403 30.451 1.00 44.25 210 ASP A CA 1
ATOM 1731 C C . ASP A 1 210 ? -26.628 -5.147 30.108 1.00 44.25 210 ASP A C 1
ATOM 1733 O O . ASP A 1 210 ? -26.267 -4.355 29.237 1.00 44.25 210 ASP A O 1
ATOM 1737 N N . LEU A 1 211 ? -27.739 -4.901 30.823 1.00 41.34 211 LEU A N 1
ATOM 1738 C CA . LEU A 1 211 ? -28.677 -3.791 30.559 1.00 41.34 211 LEU A CA 1
ATOM 1739 C C . LEU A 1 211 ? -28.066 -2.404 30.817 1.00 41.34 211 LEU A C 1
ATOM 1741 O O . LEU A 1 211 ? -28.641 -1.389 30.429 1.00 41.34 211 LEU A O 1
ATOM 1745 N N . PHE A 1 212 ? -26.897 -2.359 31.460 1.00 42.16 212 PHE A N 1
ATOM 1746 C CA . PHE A 1 212 ? -26.084 -1.152 31.626 1.00 42.16 212 PHE A CA 1
ATOM 1747 C C . PHE A 1 212 ? -24.726 -1.255 30.927 1.00 42.16 212 PHE A C 1
ATOM 1749 O O . PHE A 1 212 ? -23.761 -0.607 31.337 1.00 42.16 212 PHE A O 1
ATOM 1756 N N . SER A 1 213 ? -24.641 -2.056 29.868 1.00 38.19 213 SER A N 1
ATOM 1757 C CA . SER A 1 213 ? -23.567 -1.927 28.897 1.00 38.19 213 SER A CA 1
ATOM 1758 C C . SER A 1 213 ? -23.871 -0.753 27.970 1.00 38.19 213 SER A C 1
ATOM 1760 O O . SER A 1 213 ? -24.924 -0.664 27.342 1.00 38.19 213 SER A O 1
ATOM 1762 N N . ARG A 1 214 ? -22.951 0.210 27.909 1.00 44.12 214 ARG A N 1
ATOM 1763 C CA . ARG A 1 214 ? -23.039 1.308 26.948 1.00 44.12 214 ARG A CA 1
ATOM 1764 C C . ARG A 1 214 ? -22.175 0.960 25.753 1.00 44.12 214 ARG A C 1
ATOM 1766 O O . ARG A 1 214 ? -20.960 1.091 25.834 1.00 44.12 214 ARG A O 1
ATOM 1773 N N . GLY A 1 215 ? -22.807 0.485 24.685 1.00 40.75 215 GLY A N 1
ATOM 1774 C CA . GLY A 1 215 ? -22.155 0.295 23.395 1.00 40.75 215 GLY A CA 1
ATOM 1775 C C . GLY A 1 215 ? -21.905 1.640 22.718 1.00 40.75 215 GLY A C 1
ATOM 1776 O O . GLY A 1 215 ? -22.833 2.430 22.562 1.00 40.75 215 GLY A O 1
ATOM 1777 N N . TYR A 1 216 ? -20.661 1.907 22.328 1.00 46.88 216 TYR A N 1
ATOM 1778 C CA . TYR A 1 216 ? -20.335 2.989 21.393 1.00 46.88 216 TYR A CA 1
ATOM 1779 C C . TYR A 1 216 ? -20.134 2.381 20.025 1.00 46.88 216 TYR A C 1
ATOM 1781 O O . TYR A 1 216 ? -19.394 1.405 19.947 1.00 46.88 216 TYR A O 1
ATOM 1789 N N . TRP A 1 217 ? -20.730 2.985 18.999 1.00 45.72 217 TRP A N 1
ATOM 1790 C CA . TRP A 1 217 ? -20.523 2.602 17.610 1.00 45.72 217 TRP A CA 1
ATOM 1791 C C . TRP A 1 217 ? -19.559 3.577 16.952 1.00 45.72 217 TRP A C 1
ATOM 1793 O O . TRP A 1 217 ? -19.797 4.782 16.936 1.00 45.72 217 TRP A O 1
ATOM 1803 N N . VAL A 1 218 ? -18.478 3.044 16.396 1.00 48.69 218 VAL A N 1
ATOM 1804 C CA . VAL A 1 218 ? -17.573 3.803 15.529 1.00 48.69 218 VAL A CA 1
ATOM 1805 C C . VAL A 1 218 ? -17.835 3.340 14.108 1.00 48.69 218 VAL A C 1
ATOM 1807 O O . VAL A 1 218 ? -17.384 2.260 13.734 1.00 48.69 218 VAL A O 1
ATOM 1810 N N . SER A 1 219 ? -18.568 4.142 13.334 1.00 47.44 219 SER A N 1
ATOM 1811 C CA . SER A 1 219 ? -18.827 3.844 11.923 1.00 47.44 219 SER A CA 1
ATOM 1812 C C . SER A 1 219 ? -17.752 4.487 11.046 1.00 47.44 219 SER A C 1
ATOM 1814 O O . SER A 1 219 ? -17.428 5.667 11.192 1.00 47.44 219 SER A O 1
ATOM 1816 N N . SER A 1 220 ? -17.172 3.715 10.130 1.00 50.00 220 SER A N 1
ATOM 1817 C CA . SER A 1 220 ? -16.264 4.248 9.113 1.00 50.00 220 SER A CA 1
ATOM 1818 C C . SER A 1 220 ? -16.380 3.451 7.818 1.00 50.00 220 SER A C 1
ATOM 1820 O O . SER A 1 220 ? -16.651 2.247 7.817 1.00 50.00 220 SER A O 1
ATOM 1822 N N . THR A 1 221 ? -16.195 4.131 6.690 1.00 44.81 221 THR A N 1
ATOM 1823 C CA . THR A 1 221 ? -16.101 3.497 5.377 1.00 44.81 221 THR A CA 1
ATOM 1824 C C . THR A 1 221 ? -14.680 3.008 5.154 1.00 44.81 221 THR A C 1
ATOM 1826 O O . THR A 1 221 ? -13.735 3.797 5.171 1.00 44.81 221 THR A O 1
ATOM 1829 N N . SER A 1 222 ? -14.524 1.715 4.868 1.00 43.66 222 SER A N 1
ATOM 1830 C CA . SER A 1 222 ? -13.290 1.220 4.260 1.00 43.66 222 SER A CA 1
ATOM 1831 C C . SER A 1 222 ? -13.219 1.735 2.818 1.00 43.66 222 SER A C 1
ATOM 1833 O O . SER A 1 222 ? -13.785 1.144 1.893 1.00 43.66 222 SER A O 1
ATOM 1835 N N . GLU A 1 223 ? -12.581 2.887 2.611 1.00 41.47 223 GLU A N 1
ATOM 1836 C CA . GLU A 1 223 ? -12.328 3.367 1.257 1.00 41.47 223 GLU A CA 1
ATOM 1837 C C . GLU A 1 223 ? -11.323 2.444 0.569 1.00 41.47 223 GLU A C 1
ATOM 1839 O O . GLU A 1 223 ? -10.277 2.084 1.113 1.00 41.47 223 GLU A O 1
ATOM 1844 N N . ILE A 1 224 ? -11.651 2.049 -0.661 1.00 38.25 224 ILE A N 1
ATOM 1845 C CA . ILE A 1 224 ? -10.669 1.445 -1.550 1.00 38.25 224 ILE A CA 1
ATOM 1846 C C . ILE A 1 224 ? -9.683 2.559 -1.874 1.00 38.25 224 ILE A C 1
ATOM 1848 O O . ILE A 1 224 ? -10.067 3.537 -2.513 1.00 38.25 224 ILE A O 1
ATOM 1852 N N . PHE A 1 225 ? -8.419 2.393 -1.501 1.00 42.06 225 PHE A N 1
ATOM 1853 C CA . PHE A 1 225 ? -7.328 3.221 -2.010 1.00 42.06 225 PHE A CA 1
ATOM 1854 C C . PHE A 1 225 ? -7.124 2.938 -3.514 1.00 42.06 225 PHE A C 1
ATOM 1856 O O . PHE A 1 225 ? -6.152 2.309 -3.891 1.00 42.06 225 PHE A O 1
ATOM 1863 N N . SER A 1 226 ? -8.081 3.339 -4.357 1.00 39.34 226 SER A N 1
ATOM 1864 C CA . SER A 1 226 ? -8.132 3.218 -5.823 1.00 39.34 226 SER A CA 1
ATOM 1865 C C . SER A 1 226 ? -7.870 1.813 -6.421 1.00 39.34 226 SER A C 1
ATOM 1867 O O . SER A 1 226 ? -7.346 0.884 -5.809 1.00 39.34 226 SER A O 1
ATOM 1869 N N . PHE A 1 227 ? -8.268 1.603 -7.676 1.00 40.62 227 PHE A N 1
ATOM 1870 C CA . PHE A 1 227 ? -7.906 0.396 -8.435 1.00 40.62 227 PHE A CA 1
ATOM 1871 C C . PHE A 1 227 ? -6.371 0.256 -8.605 1.00 40.62 227 PHE A C 1
ATOM 1873 O O . PHE A 1 227 ? -5.887 -0.837 -8.907 1.00 40.62 227 PHE A O 1
ATOM 1880 N N . GLU A 1 228 ? -5.598 1.326 -8.357 1.00 43.06 228 GLU A N 1
ATOM 1881 C CA . GLU A 1 228 ? -4.131 1.347 -8.447 1.00 43.06 228 GLU A CA 1
ATOM 1882 C C . GLU A 1 228 ? -3.455 0.491 -7.368 1.00 43.06 228 GLU A C 1
ATOM 1884 O O . GLU A 1 228 ? -2.357 -0.004 -7.607 1.00 43.06 228 GLU A O 1
ATOM 1889 N N . THR A 1 229 ? -4.093 0.246 -6.214 1.00 45.25 229 THR A N 1
ATOM 1890 C CA . THR A 1 229 ? -3.530 -0.648 -5.177 1.00 45.25 229 THR A CA 1
ATOM 1891 C C . THR A 1 229 ? -3.851 -2.127 -5.387 1.00 45.25 229 THR A C 1
ATOM 1893 O O . THR A 1 229 ? -3.221 -2.981 -4.762 1.00 45.25 229 THR A O 1
ATOM 1896 N N . ARG A 1 230 ? -4.795 -2.470 -6.280 1.00 45.22 230 ARG A N 1
ATOM 1897 C CA . ARG A 1 230 ? -5.172 -3.870 -6.564 1.00 45.22 230 ARG A CA 1
ATOM 1898 C C . ARG A 1 230 ? -4.510 -4.469 -7.795 1.00 45.22 230 ARG A C 1
ATOM 1900 O O . ARG A 1 230 ? -4.479 -5.698 -7.917 1.00 45.22 230 ARG A O 1
ATOM 1907 N N . ALA A 1 231 ? -3.953 -3.657 -8.688 1.00 53.12 231 ALA A N 1
ATOM 1908 C CA . ALA A 1 231 ? -3.054 -4.204 -9.685 1.00 53.12 231 ALA A CA 1
ATOM 1909 C C . ALA A 1 231 ? -1.827 -4.764 -8.944 1.00 53.12 231 ALA A C 1
ATOM 1911 O O . ALA A 1 231 ? -1.030 -4.020 -8.381 1.00 53.12 231 ALA A O 1
ATOM 1912 N N . LYS A 1 232 ? -1.653 -6.098 -8.952 1.00 64.12 232 LYS A N 1
ATOM 1913 C CA . LYS A 1 232 ? -0.394 -6.747 -8.514 1.00 64.12 232 LYS A CA 1
ATOM 1914 C C . LYS A 1 232 ? 0.828 -6.106 -9.183 1.00 64.12 232 LYS A C 1
ATOM 1916 O O . LYS A 1 232 ? 1.930 -6.154 -8.636 1.00 64.12 232 LYS A O 1
ATOM 1921 N N . PHE A 1 233 ? 0.581 -5.518 -10.351 1.00 79.19 233 PHE A N 1
ATOM 1922 C CA . PHE A 1 233 ? 1.520 -4.809 -11.181 1.00 79.19 233 PHE A CA 1
ATOM 1923 C C . PHE A 1 233 ? 1.481 -3.306 -10.917 1.00 79.19 233 PHE A C 1
ATOM 1925 O O . PHE A 1 233 ? 0.456 -2.663 -11.127 1.00 79.19 233 PHE A O 1
ATOM 1932 N N . ARG A 1 234 ? 2.619 -2.738 -10.510 1.00 85.94 234 ARG A N 1
ATOM 1933 C CA . ARG A 1 234 ? 2.809 -1.285 -10.433 1.00 85.94 234 ARG A CA 1
ATOM 1934 C C . ARG A 1 234 ? 3.680 -0.827 -11.592 1.00 85.94 234 ARG A C 1
ATOM 1936 O O . ARG A 1 234 ? 4.765 -1.374 -11.789 1.00 85.94 234 ARG A O 1
ATOM 1943 N N . ILE A 1 235 ? 3.223 0.201 -12.305 1.00 89.12 235 ILE A N 1
ATOM 1944 C CA . ILE A 1 235 ? 4.018 0.896 -13.318 1.00 89.12 235 ILE A CA 1
ATOM 1945 C C . ILE A 1 235 ? 4.800 2.009 -12.622 1.00 89.12 235 ILE A C 1
ATOM 1947 O O . ILE A 1 235 ? 4.232 2.812 -11.884 1.00 89.12 235 ILE A O 1
ATOM 1951 N N . THR A 1 236 ? 6.115 2.028 -12.807 1.00 90.31 236 THR A N 1
ATOM 1952 C CA . THR A 1 236 ? 7.003 3.063 -12.260 1.00 90.31 236 THR A CA 1
ATOM 1953 C C . THR A 1 236 ? 7.876 3.601 -13.391 1.00 90.31 236 THR A C 1
ATOM 1955 O O . THR A 1 236 ? 8.344 2.780 -14.182 1.00 90.31 236 THR A O 1
ATOM 1958 N N . PRO A 1 237 ? 8.112 4.924 -13.495 1.00 93.00 237 PRO A N 1
ATOM 1959 C CA . PRO A 1 237 ? 9.135 5.437 -14.406 1.00 93.00 237 PRO A CA 1
ATOM 1960 C C . PRO A 1 237 ? 10.506 4.830 -14.075 1.00 93.00 237 PRO A C 1
ATOM 1962 O O . PRO A 1 237 ? 10.802 4.523 -12.919 1.00 93.00 237 PRO A O 1
ATOM 1965 N N . ASP A 1 238 ? 11.345 4.666 -15.085 1.00 94.38 238 ASP A N 1
ATOM 1966 C CA . ASP A 1 238 ? 12.694 4.128 -14.932 1.00 94.38 238 ASP A CA 1
ATOM 1967 C C . ASP A 1 238 ? 13.677 4.971 -15.741 1.00 94.38 238 ASP A C 1
ATOM 1969 O O . ASP A 1 238 ? 13.380 5.387 -16.864 1.00 94.38 238 ASP A O 1
ATOM 1973 N N . PHE A 1 239 ? 14.848 5.222 -15.167 1.00 96.00 239 PHE A N 1
ATOM 1974 C CA . PHE A 1 239 ? 15.960 5.874 -15.847 1.00 96.00 239 PHE A CA 1
ATOM 1975 C C . PHE A 1 239 ? 17.225 5.077 -15.579 1.00 96.00 239 PHE A C 1
ATOM 1977 O O . PHE A 1 239 ? 17.475 4.652 -14.451 1.00 96.00 239 PHE A O 1
ATOM 1984 N N . GLY A 1 240 ? 18.051 4.876 -16.595 1.00 96.94 240 GLY A N 1
ATOM 1985 C CA . GLY A 1 240 ? 19.260 4.094 -16.409 1.00 96.94 240 GLY A CA 1
ATOM 1986 C C . GLY A 1 240 ? 20.266 4.225 -17.528 1.00 96.94 240 GLY A C 1
ATOM 1987 O O . GLY A 1 240 ? 20.083 4.966 -18.491 1.00 96.94 240 GLY A O 1
ATOM 1988 N N . TYR A 1 241 ? 21.337 3.458 -17.379 1.00 98.00 241 TYR A N 1
ATOM 1989 C CA . TYR A 1 241 ? 22.401 3.310 -18.360 1.00 98.00 241 TYR A CA 1
ATOM 1990 C C . TYR A 1 241 ? 22.555 1.839 -18.710 1.00 98.00 241 TYR A C 1
ATOM 1992 O O . TYR A 1 241 ? 22.622 0.985 -17.821 1.00 98.00 241 TYR A O 1
ATOM 2000 N N . VAL A 1 242 ? 22.636 1.548 -20.006 1.00 98.44 242 VAL A N 1
ATOM 2001 C CA . VAL A 1 242 ? 22.817 0.185 -20.511 1.00 98.44 242 VAL A CA 1
ATOM 2002 C C . VAL A 1 242 ? 24.072 0.089 -21.361 1.00 98.44 242 VAL A C 1
ATOM 2004 O O . VAL A 1 242 ? 24.362 0.975 -22.162 1.00 98.44 242 VAL A O 1
ATOM 2007 N N . SER A 1 243 ? 24.807 -1.003 -21.177 1.00 98.44 243 SER A N 1
ATOM 2008 C CA . SER A 1 243 ? 25.817 -1.492 -22.102 1.00 98.44 243 SER A CA 1
ATOM 2009 C C . SER A 1 243 ? 25.153 -2.480 -23.048 1.00 98.44 243 SER A C 1
ATOM 2011 O O . SER A 1 243 ? 24.481 -3.408 -22.595 1.00 98.44 243 SER A O 1
ATOM 2013 N N . TYR A 1 244 ? 25.302 -2.276 -24.348 1.00 98.19 244 TYR A N 1
ATOM 2014 C CA . TYR A 1 244 ? 24.654 -3.095 -25.367 1.00 98.19 244 TYR A CA 1
ATOM 2015 C C . TYR A 1 244 ? 25.663 -3.601 -26.381 1.00 98.19 244 TYR A C 1
ATOM 2017 O O . TYR A 1 244 ? 26.743 -3.029 -26.521 1.00 98.19 244 TYR A O 1
ATOM 2025 N N . GLY A 1 245 ? 25.259 -4.639 -27.115 1.00 91.12 245 GLY A N 1
ATOM 2026 C CA . GLY A 1 245 ? 26.035 -5.176 -28.217 1.00 91.12 245 GLY A CA 1
ATOM 2027 C C . GLY A 1 245 ? 27.329 -5.826 -27.732 1.00 91.12 245 GLY A C 1
ATOM 2028 O O . GLY A 1 245 ? 28.378 -5.213 -27.631 1.00 91.12 245 GLY A O 1
ATOM 2029 N N . PHE A 1 246 ? 27.283 -7.115 -27.420 1.00 95.50 246 PHE A N 1
ATOM 2030 C CA . PHE A 1 246 ? 28.477 -7.859 -26.995 1.00 95.50 246 PHE A CA 1
ATOM 2031 C C . PHE A 1 246 ? 29.174 -8.519 -28.193 1.00 95.50 246 PHE A C 1
ATOM 2033 O O . PHE A 1 246 ? 29.618 -9.662 -28.116 1.00 95.50 246 PHE A O 1
ATOM 2040 N N . GLN A 1 247 ? 29.206 -7.816 -29.329 1.00 94.69 247 GLN A N 1
ATOM 2041 C CA . GLN A 1 247 ? 29.747 -8.289 -30.603 1.00 94.69 247 GLN A CA 1
ATOM 2042 C C . GLN A 1 247 ? 30.837 -7.337 -31.104 1.00 94.69 247 GLN A C 1
ATOM 2044 O O . GLN A 1 247 ? 30.836 -6.145 -30.797 1.00 94.69 247 GLN A O 1
ATOM 2049 N N . LYS A 1 248 ? 31.772 -7.866 -31.900 1.00 92.19 248 LYS A N 1
ATOM 2050 C CA . LYS A 1 248 ? 32.807 -7.057 -32.555 1.00 92.19 248 LYS A CA 1
ATOM 2051 C C . LYS A 1 248 ? 32.132 -5.998 -33.441 1.00 92.19 248 LYS A C 1
ATOM 2053 O O . LYS A 1 248 ? 31.225 -6.330 -34.196 1.00 92.19 248 LYS A O 1
ATOM 2058 N N . ASP A 1 249 ? 32.546 -4.739 -33.305 1.00 91.44 249 ASP A N 1
ATOM 2059 C CA . ASP A 1 249 ? 32.033 -3.570 -34.050 1.00 91.44 249 ASP A CA 1
ATOM 2060 C C . ASP A 1 249 ? 30.574 -3.163 -33.760 1.00 91.44 249 ASP A C 1
ATOM 2062 O O . ASP A 1 249 ? 30.027 -2.240 -34.390 1.00 91.44 249 ASP A O 1
ATOM 2066 N N . PHE A 1 250 ? 29.955 -3.808 -32.770 1.00 94.12 250 PHE A N 1
ATOM 2067 C CA . PHE A 1 250 ? 28.639 -3.464 -32.263 1.00 94.12 250 PHE A CA 1
ATOM 2068 C C . PHE A 1 250 ? 28.624 -3.617 -30.750 1.00 94.12 250 PHE A C 1
ATOM 2070 O O . PHE A 1 250 ? 28.092 -4.598 -30.250 1.00 94.12 250 PHE A O 1
ATOM 2077 N N . ASN A 1 251 ? 29.206 -2.632 -30.065 1.00 96.94 251 ASN A N 1
ATOM 2078 C CA . ASN A 1 251 ? 29.201 -2.473 -28.618 1.00 96.94 251 ASN A CA 1
ATOM 2079 C C . ASN A 1 251 ? 29.131 -0.990 -28.234 1.00 96.94 251 ASN A C 1
ATOM 2081 O O . ASN A 1 251 ? 29.670 -0.138 -28.940 1.00 96.94 251 ASN A O 1
ATOM 2085 N N . GLY A 1 252 ? 28.476 -0.664 -27.123 1.00 97.38 252 GLY A N 1
ATOM 2086 C CA . GLY A 1 252 ? 28.371 0.722 -26.672 1.00 97.38 252 GLY A CA 1
ATOM 2087 C C . GLY A 1 252 ? 27.657 0.893 -25.340 1.00 97.38 252 GLY A C 1
ATOM 2088 O O . GLY A 1 252 ? 27.262 -0.080 -24.695 1.00 97.38 252 GLY A O 1
ATOM 2089 N N . PHE A 1 253 ? 27.495 2.153 -24.939 1.00 98.00 253 PHE A N 1
ATOM 2090 C CA . PHE A 1 253 ? 26.728 2.558 -23.765 1.00 98.00 253 PHE A CA 1
ATOM 2091 C C . PHE A 1 253 ? 25.716 3.625 -24.166 1.00 98.00 253 PHE A C 1
ATOM 2093 O O . PHE A 1 253 ? 26.039 4.518 -24.946 1.00 98.00 253 PHE A O 1
ATOM 2100 N N . THR A 1 254 ? 24.495 3.543 -23.650 1.00 97.88 254 THR A N 1
ATOM 2101 C CA . THR A 1 254 ? 23.464 4.556 -23.906 1.00 97.88 254 THR A CA 1
ATOM 2102 C C . THR A 1 254 ? 22.599 4.762 -22.662 1.00 97.88 254 THR A C 1
ATOM 2104 O O . THR A 1 254 ? 22.244 3.777 -21.999 1.00 97.88 254 THR A O 1
ATOM 2107 N N . PRO A 1 255 ? 22.283 6.015 -22.291 1.00 97.94 255 PRO A N 1
ATOM 2108 C CA . PRO A 1 255 ? 21.247 6.271 -21.309 1.00 97.94 255 PRO A CA 1
ATOM 2109 C C . PRO A 1 255 ? 19.871 5.960 -21.903 1.00 97.94 255 PRO A C 1
ATOM 2111 O O . PRO A 1 255 ? 19.657 6.069 -23.112 1.00 97.94 255 PRO A O 1
ATOM 2114 N N . TYR A 1 256 ? 18.918 5.596 -21.054 1.00 97.75 256 TYR A N 1
ATOM 2115 C CA . TYR A 1 256 ? 17.540 5.350 -21.465 1.00 97.75 256 TYR A CA 1
ATOM 2116 C C . TYR A 1 256 ? 16.548 5.909 -20.449 1.00 97.75 256 TYR A C 1
ATOM 2118 O O . TYR A 1 256 ? 16.853 6.056 -19.263 1.00 97.75 256 TYR A O 1
ATOM 2126 N N . ILE A 1 257 ? 15.341 6.182 -20.934 1.00 96.38 257 ILE A N 1
ATOM 2127 C CA . ILE A 1 257 ? 14.176 6.500 -20.113 1.00 96.38 257 ILE A CA 1
ATOM 2128 C C . ILE A 1 257 ? 13.049 5.541 -20.472 1.00 96.38 257 ILE A C 1
ATOM 2130 O O . ILE A 1 257 ? 12.873 5.171 -21.634 1.00 96.38 257 ILE A O 1
ATOM 2134 N N . GLY A 1 258 ? 12.280 5.115 -19.484 1.00 95.62 258 GLY A N 1
ATOM 2135 C CA . GLY A 1 258 ? 11.198 4.183 -19.719 1.00 95.62 258 GLY A CA 1
ATOM 2136 C C . GLY A 1 258 ? 10.297 4.016 -18.519 1.00 95.62 258 GLY A C 1
ATOM 2137 O O . GLY A 1 258 ? 10.165 4.892 -17.664 1.00 95.62 258 GLY A O 1
ATOM 2138 N N . PHE A 1 259 ? 9.664 2.860 -18.478 1.00 95.69 259 PHE A N 1
ATOM 2139 C CA . PHE A 1 259 ? 8.851 2.428 -17.369 1.00 95.69 259 PHE A CA 1
ATOM 2140 C C . PHE A 1 259 ? 9.054 0.941 -17.136 1.00 95.69 259 PHE A C 1
ATOM 2142 O O . PHE A 1 259 ? 9.414 0.161 -18.020 1.00 95.69 259 PHE A O 1
ATOM 2149 N N . GLN A 1 260 ? 8.789 0.542 -15.909 1.00 95.12 260 GLN A N 1
ATOM 2150 C CA . GLN A 1 260 ? 8.857 -0.840 -15.492 1.00 95.12 260 GLN A CA 1
ATOM 2151 C C . GLN A 1 260 ? 7.551 -1.265 -14.841 1.00 95.12 260 GLN A C 1
ATOM 2153 O O . GLN A 1 260 ? 6.894 -0.492 -14.144 1.00 95.12 260 GLN A O 1
ATOM 2158 N N . ILE A 1 261 ? 7.210 -2.523 -15.065 1.00 94.88 261 ILE A N 1
ATOM 2159 C CA . ILE A 1 261 ? 6.037 -3.203 -14.550 1.00 94.88 261 ILE A CA 1
ATOM 2160 C C . ILE A 1 261 ? 6.536 -4.198 -13.504 1.00 94.88 261 ILE A C 1
ATOM 2162 O O . ILE A 1 261 ? 7.147 -5.219 -13.823 1.00 94.88 261 ILE A O 1
ATOM 2166 N N . GLU A 1 262 ? 6.324 -3.877 -12.233 1.00 93.69 262 GLU A N 1
ATOM 2167 C CA . GLU A 1 262 ? 6.758 -4.719 -11.116 1.00 93.69 262 GLU A CA 1
ATOM 2168 C C . GLU A 1 262 ? 5.830 -5.921 -10.972 1.00 93.69 262 GLU A C 1
ATOM 2170 O O . GLU A 1 262 ? 4.630 -5.730 -10.835 1.00 93.69 262 GLU A O 1
ATOM 2175 N N . PHE A 1 263 ? 6.340 -7.157 -10.951 1.00 94.00 263 PHE A N 1
ATOM 2176 C CA . PHE A 1 263 ? 5.463 -8.335 -10.840 1.00 94.00 263 PHE A CA 1
ATOM 2177 C C . PHE A 1 263 ? 4.794 -8.478 -9.475 1.00 94.00 263 PHE A C 1
ATOM 2179 O O . PHE A 1 263 ? 3.746 -9.117 -9.350 1.00 94.00 263 PHE A O 1
ATOM 2186 N N . ARG A 1 264 ? 5.401 -7.883 -8.449 1.00 90.19 264 ARG A N 1
ATOM 2187 C CA . ARG A 1 264 ? 4.801 -7.743 -7.133 1.00 90.19 264 ARG A 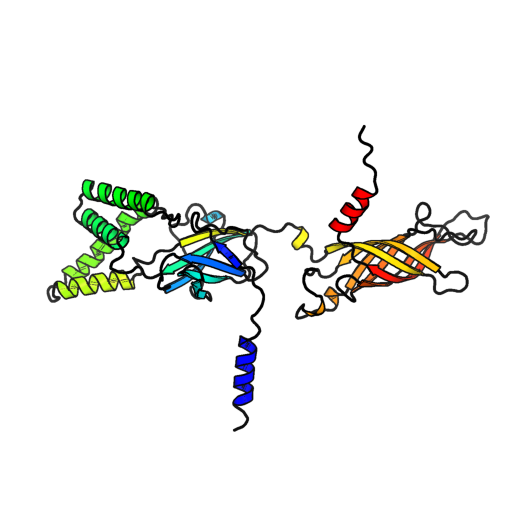CA 1
ATOM 2188 C C . ARG A 1 264 ? 5.226 -6.433 -6.498 1.00 90.19 264 ARG A C 1
ATOM 2190 O O . ARG A 1 264 ? 6.401 -6.237 -6.185 1.00 90.19 264 ARG A O 1
ATOM 2197 N N . TYR A 1 265 ? 4.241 -5.573 -6.290 1.00 86.88 265 TYR A N 1
ATOM 2198 C CA . TYR A 1 265 ? 4.425 -4.304 -5.612 1.00 86.88 265 TYR A CA 1
ATOM 2199 C C . TYR A 1 265 ? 4.728 -4.477 -4.111 1.00 86.88 265 TYR A C 1
ATOM 2201 O O . TYR A 1 265 ? 4.249 -5.413 -3.466 1.00 86.88 265 TYR A O 1
ATOM 2209 N N . PHE A 1 266 ? 5.516 -3.556 -3.557 1.00 83.44 266 PHE A N 1
ATOM 2210 C CA . PHE A 1 266 ? 5.688 -3.354 -2.120 1.00 83.44 266 PHE A CA 1
ATOM 2211 C C . PHE A 1 266 ? 5.956 -1.874 -1.833 1.00 83.44 266 PHE A C 1
ATOM 2213 O O . PHE A 1 266 ? 6.411 -1.129 -2.704 1.00 83.44 266 PHE A O 1
ATOM 2220 N N . ASP A 1 267 ? 5.721 -1.455 -0.594 1.00 84.38 267 ASP A N 1
ATOM 2221 C CA . ASP A 1 267 ? 5.974 -0.079 -0.183 1.00 84.38 267 ASP A CA 1
ATOM 2222 C C . ASP A 1 267 ? 7.480 0.250 -0.155 1.00 84.38 267 ASP A C 1
ATOM 2224 O O . ASP A 1 267 ? 8.245 -0.287 0.649 1.00 84.38 267 ASP A O 1
ATOM 2228 N N . LYS A 1 268 ? 7.904 1.174 -1.028 1.00 85.38 268 LYS A N 1
ATOM 2229 C CA . LYS A 1 268 ? 9.295 1.646 -1.132 1.00 85.38 268 LYS A CA 1
ATOM 2230 C C . LYS A 1 268 ? 9.755 2.427 0.108 1.00 85.38 268 LYS A C 1
ATOM 2232 O O . LYS A 1 268 ? 10.963 2.612 0.265 1.00 85.38 268 LYS A O 1
ATOM 2237 N N . SER A 1 269 ? 8.832 2.858 0.977 1.00 80.75 269 SER A N 1
ATOM 2238 C CA . SER A 1 269 ? 9.148 3.466 2.277 1.00 80.75 269 SER A CA 1
ATOM 2239 C C . SER A 1 269 ? 9.813 2.467 3.232 1.00 80.75 269 SER A C 1
ATOM 2241 O O . SER A 1 269 ? 10.612 2.852 4.086 1.00 80.75 269 SER A O 1
ATOM 2243 N N . ILE A 1 270 ? 9.552 1.170 3.043 1.00 83.62 270 ILE A N 1
ATOM 2244 C CA . ILE A 1 270 ? 10.116 0.096 3.853 1.00 83.62 270 ILE A CA 1
ATOM 2245 C C . ILE A 1 270 ? 11.446 -0.338 3.224 1.00 83.62 270 ILE A C 1
ATOM 2247 O O . ILE A 1 270 ? 11.475 -0.754 2.059 1.00 83.62 270 ILE A O 1
ATOM 2251 N N . PRO A 1 271 ? 12.574 -0.298 3.961 1.00 85.56 271 PRO A N 1
ATOM 2252 C CA . PRO A 1 271 ? 13.839 -0.828 3.471 1.00 85.56 271 PRO A CA 1
ATOM 2253 C C . PRO A 1 271 ? 13.677 -2.267 2.973 1.00 85.56 271 PRO A C 1
ATOM 2255 O O . PRO A 1 271 ? 13.215 -3.131 3.719 1.00 85.56 271 PRO A O 1
ATOM 2258 N N . PHE A 1 272 ? 14.122 -2.559 1.742 1.00 83.56 272 PHE A N 1
ATOM 2259 C CA . PHE A 1 272 ? 13.929 -3.873 1.110 1.00 83.56 272 PHE A CA 1
ATOM 2260 C C . PHE A 1 272 ? 14.334 -5.054 2.005 1.00 83.56 272 PHE A C 1
ATOM 2262 O O . PHE A 1 272 ? 13.748 -6.133 1.946 1.00 83.56 272 PHE A O 1
ATOM 2269 N N . LYS A 1 273 ? 15.354 -4.872 2.856 1.00 82.12 273 LYS A N 1
ATOM 2270 C CA . LYS A 1 273 ? 15.852 -5.890 3.794 1.00 82.12 273 LYS A CA 1
ATOM 2271 C C . LYS A 1 273 ? 14.804 -6.326 4.829 1.00 82.12 273 LYS A C 1
ATOM 2273 O O . LYS A 1 273 ? 14.807 -7.506 5.165 1.00 82.12 273 LYS A O 1
ATOM 2278 N N . LEU A 1 274 ? 13.894 -5.442 5.231 1.00 84.69 274 LEU A N 1
ATOM 2279 C CA . LEU A 1 274 ? 12.930 -5.661 6.315 1.00 84.69 274 LEU A CA 1
ATOM 2280 C C . LEU A 1 274 ? 11.638 -6.364 5.886 1.00 84.69 274 LEU A C 1
ATOM 2282 O O . LEU A 1 274 ? 10.881 -6.800 6.743 1.00 84.69 274 LEU A O 1
ATOM 2286 N N . ILE A 1 275 ? 11.383 -6.507 4.584 1.00 82.12 275 ILE A N 1
ATOM 2287 C CA . ILE A 1 275 ? 10.173 -7.178 4.093 1.00 82.12 275 ILE A CA 1
ATOM 2288 C C . ILE A 1 275 ? 10.248 -8.679 4.448 1.00 82.12 275 ILE A C 1
ATOM 2290 O O . ILE A 1 275 ? 11.170 -9.355 3.974 1.00 82.12 275 ILE A O 1
ATOM 2294 N N . PRO A 1 276 ? 9.324 -9.230 5.258 1.00 82.69 276 PRO A N 1
ATOM 2295 C CA . PRO A 1 276 ? 9.294 -10.659 5.565 1.00 82.69 276 PRO A CA 1
ATOM 2296 C C . PRO A 1 276 ? 8.811 -11.471 4.352 1.00 82.69 276 PRO A C 1
ATOM 2298 O O . PRO A 1 276 ? 8.074 -10.968 3.507 1.00 82.69 276 PRO A O 1
ATOM 2301 N N . ASN A 1 277 ? 9.220 -12.741 4.249 1.00 89.50 277 ASN A N 1
ATOM 2302 C CA . ASN A 1 277 ? 8.747 -13.685 3.219 1.00 89.50 277 ASN A CA 1
ATOM 2303 C C . ASN A 1 277 ? 8.903 -13.198 1.760 1.00 89.50 277 ASN A C 1
ATOM 2305 O O . ASN A 1 277 ? 8.064 -13.467 0.895 1.00 89.50 277 ASN A O 1
ATOM 2309 N N . LYS A 1 278 ? 10.000 -12.487 1.464 1.00 88.88 278 LYS A N 1
ATOM 2310 C CA . LYS A 1 278 ? 10.332 -12.038 0.104 1.00 88.88 278 LYS A CA 1
ATOM 2311 C C . LYS A 1 278 ? 10.478 -13.220 -0.848 1.00 88.88 278 LYS A C 1
ATOM 2313 O O . LYS A 1 278 ? 11.401 -14.019 -0.732 1.00 88.88 278 LYS A O 1
ATOM 2318 N N . THR A 1 279 ? 9.620 -13.255 -1.856 1.00 92.44 279 THR A N 1
ATOM 2319 C CA . THR A 1 279 ? 9.769 -14.137 -3.020 1.00 92.44 279 THR A CA 1
ATOM 2320 C C . THR A 1 279 ? 10.527 -13.434 -4.148 1.00 92.44 279 THR A C 1
ATOM 2322 O O . THR A 1 279 ? 10.608 -12.203 -4.175 1.00 92.44 279 THR A O 1
ATOM 2325 N N . ILE A 1 280 ? 11.036 -14.194 -5.123 1.00 95.38 280 ILE A N 1
ATOM 2326 C CA . ILE A 1 280 ? 11.747 -13.638 -6.287 1.00 95.38 280 ILE A CA 1
ATOM 2327 C C . ILE A 1 280 ? 10.888 -12.667 -7.116 1.00 95.38 280 ILE A C 1
ATOM 2329 O O . ILE A 1 280 ? 11.407 -11.710 -7.682 1.00 95.38 280 ILE A O 1
ATOM 2333 N N . TRP A 1 281 ? 9.563 -12.820 -7.082 1.00 94.12 281 TRP A N 1
ATOM 2334 C CA . TRP A 1 281 ? 8.604 -11.920 -7.730 1.00 94.12 281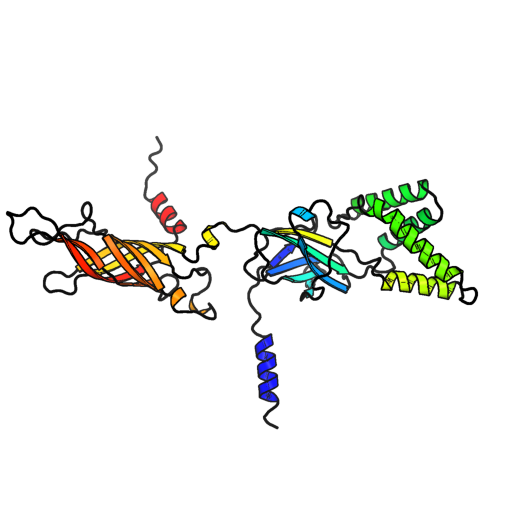 TRP A CA 1
ATOM 2335 C C . TRP A 1 281 ? 8.615 -10.487 -7.180 1.00 94.12 281 TRP A C 1
ATOM 2337 O O . TRP A 1 281 ? 8.229 -9.571 -7.890 1.00 94.12 281 TRP A O 1
ATOM 2347 N N . HIS A 1 282 ? 9.096 -10.269 -5.949 1.00 92.88 282 HIS A N 1
ATOM 2348 C CA . HIS A 1 282 ? 9.299 -8.916 -5.400 1.00 92.88 282 HIS A CA 1
ATOM 2349 C C . HIS A 1 282 ? 10.551 -8.231 -5.972 1.00 92.88 282 HIS A C 1
ATOM 2351 O O . HIS A 1 282 ? 10.749 -7.023 -5.811 1.00 92.88 282 HIS A O 1
ATOM 2357 N N . ARG A 1 283 ? 11.444 -9.012 -6.590 1.00 95.12 283 ARG A N 1
ATOM 2358 C CA . ARG A 1 283 ? 12.686 -8.523 -7.194 1.00 95.12 283 ARG A CA 1
ATOM 2359 C C . ARG A 1 283 ? 12.578 -8.377 -8.702 1.00 95.12 283 ARG A C 1
ATOM 2361 O O . ARG A 1 283 ? 13.266 -7.521 -9.242 1.00 95.12 283 ARG A O 1
ATOM 2368 N N . LEU A 1 284 ? 11.748 -9.195 -9.341 1.00 96.94 284 LEU A N 1
ATOM 2369 C CA . LEU A 1 284 ? 11.579 -9.206 -10.785 1.00 96.94 284 LEU A CA 1
ATOM 2370 C C . LEU A 1 284 ? 10.590 -8.135 -11.261 1.00 96.94 284 LEU A C 1
ATOM 2372 O O . LEU A 1 284 ? 9.513 -7.948 -10.688 1.00 96.94 284 LEU A O 1
ATOM 2376 N N . SER A 1 285 ? 10.957 -7.471 -12.348 1.00 97.00 285 SER A N 1
ATOM 2377 C CA . SER A 1 285 ? 10.100 -6.575 -13.120 1.00 97.00 285 SER A CA 1
ATOM 2378 C C . SER A 1 285 ? 10.291 -6.825 -14.612 1.00 97.00 285 SER A C 1
ATOM 2380 O O . SER A 1 285 ? 11.323 -7.338 -15.039 1.00 97.00 285 SER A O 1
ATOM 2382 N N . PHE A 1 286 ? 9.296 -6.449 -15.404 1.00 97.69 286 PHE A N 1
ATOM 2383 C CA . PHE A 1 286 ? 9.458 -6.235 -16.838 1.00 97.69 286 PHE A CA 1
ATOM 2384 C C . PHE A 1 286 ? 9.781 -4.758 -17.065 1.00 97.69 286 PHE A C 1
ATOM 2386 O O . PHE A 1 286 ? 9.137 -3.910 -16.451 1.00 97.69 286 PHE A O 1
ATOM 2393 N N . ASN A 1 287 ? 10.753 -4.425 -17.910 1.00 97.50 287 ASN A N 1
ATOM 2394 C CA . ASN A 1 287 ? 11.079 -3.037 -18.238 1.00 97.50 287 ASN A CA 1
ATOM 2395 C C . ASN A 1 287 ? 10.997 -2.790 -19.743 1.00 97.50 287 ASN A C 1
ATOM 2397 O O . ASN A 1 287 ? 11.346 -3.650 -20.549 1.00 97.50 287 ASN A O 1
ATOM 2401 N N . THR A 1 288 ? 10.535 -1.599 -20.114 1.00 98.19 288 THR A N 1
ATOM 2402 C CA . THR A 1 288 ? 10.508 -1.126 -21.497 1.00 98.19 288 THR A CA 1
ATOM 2403 C C . THR A 1 288 ? 10.790 0.373 -21.536 1.00 98.19 288 THR A C 1
ATOM 2405 O O . THR A 1 288 ? 10.419 1.108 -20.623 1.00 98.19 288 THR A O 1
ATOM 2408 N N . GLY A 1 289 ? 11.460 0.854 -22.575 1.00 97.56 289 GLY A N 1
ATOM 2409 C CA . GLY A 1 289 ? 11.866 2.255 -22.663 1.00 97.56 289 GLY A CA 1
ATOM 2410 C C . GLY A 1 289 ? 12.454 2.617 -24.014 1.00 97.56 289 GLY A C 1
ATOM 2411 O O . GLY A 1 289 ? 12.470 1.803 -24.928 1.00 97.56 289 GLY A O 1
ATOM 2412 N N . ILE A 1 290 ? 12.946 3.841 -24.138 1.00 98.06 290 ILE A N 1
ATOM 2413 C CA . ILE A 1 290 ? 13.617 4.341 -25.337 1.00 98.06 290 ILE A CA 1
ATOM 2414 C C . ILE A 1 290 ? 15.024 4.810 -24.984 1.00 98.06 290 ILE A C 1
ATOM 2416 O O . ILE A 1 290 ? 15.249 5.383 -23.912 1.00 98.06 290 ILE A O 1
ATOM 2420 N N . THR A 1 291 ? 15.977 4.570 -25.881 1.00 98.31 291 THR A N 1
ATOM 2421 C CA . THR A 1 291 ? 17.328 5.120 -25.739 1.00 98.31 291 THR A CA 1
ATOM 2422 C C . THR A 1 291 ? 17.298 6.641 -25.896 1.00 98.31 291 THR A C 1
ATOM 2424 O O . THR A 1 291 ? 16.476 7.195 -26.627 1.00 98.31 291 THR A O 1
ATOM 2427 N N . LEU A 1 292 ? 18.183 7.328 -25.176 1.00 96.56 292 LEU A N 1
ATOM 2428 C CA . LEU A 1 292 ? 18.362 8.778 -25.283 1.00 96.56 292 LEU A CA 1
ATOM 2429 C C . LEU A 1 292 ? 19.485 9.157 -26.254 1.00 96.56 292 LEU A C 1
ATOM 2431 O O . LEU A 1 292 ? 19.530 10.299 -26.699 1.00 96.56 292 LEU A O 1
ATOM 2435 N N . ALA A 1 293 ? 20.368 8.212 -26.588 1.00 97.19 293 ALA A N 1
ATOM 2436 C CA . ALA A 1 293 ? 21.349 8.362 -27.655 1.00 97.19 293 ALA A CA 1
ATOM 2437 C C . ALA A 1 293 ? 21.035 7.422 -28.825 1.00 97.19 293 ALA A C 1
ATOM 2439 O O . ALA A 1 293 ? 20.566 6.292 -28.619 1.00 97.19 293 ALA A O 1
ATOM 2440 N N . SER A 1 294 ? 21.343 7.913 -30.026 1.00 97.50 294 SER A N 1
ATOM 2441 C CA . SER A 1 294 ? 21.226 7.181 -31.281 1.00 97.50 294 SER A CA 1
ATOM 2442 C C . SER A 1 294 ? 22.131 5.955 -31.283 1.00 97.50 294 SER A C 1
ATOM 2444 O O . SER A 1 294 ? 23.284 6.008 -30.847 1.00 97.50 294 SER A O 1
ATOM 2446 N N . LEU A 1 295 ? 21.597 4.846 -31.787 1.00 95.94 295 LEU A N 1
ATOM 2447 C CA . LEU A 1 295 ? 22.362 3.640 -32.076 1.00 95.94 295 LEU A CA 1
ATOM 2448 C C . LEU A 1 295 ? 22.801 3.571 -33.537 1.00 95.94 295 LEU A C 1
ATOM 2450 O O . LEU A 1 295 ? 23.430 2.581 -33.917 1.00 95.94 295 LEU A O 1
ATOM 2454 N N . LYS A 1 296 ? 22.478 4.582 -34.351 1.00 97.00 296 LYS A N 1
ATOM 2455 C CA . LYS A 1 296 ? 22.761 4.597 -35.783 1.00 97.00 296 LYS A CA 1
ATOM 2456 C C . LYS A 1 296 ? 24.251 4.395 -36.058 1.00 97.00 296 LYS A C 1
ATOM 2458 O O . LYS A 1 296 ? 25.125 4.915 -35.364 1.00 97.00 296 LYS A O 1
ATOM 2463 N N . LYS A 1 297 ? 24.530 3.590 -37.076 1.00 95.94 297 LYS A N 1
ATOM 2464 C CA . LYS A 1 297 ? 25.849 3.447 -37.683 1.00 95.94 297 LYS A CA 1
ATOM 2465 C C . LYS A 1 297 ? 25.619 3.248 -39.165 1.00 95.94 297 LYS A C 1
ATOM 2467 O O . LYS A 1 297 ? 24.905 2.315 -39.539 1.00 95.94 297 LYS A O 1
ATOM 2472 N N . ASP A 1 298 ? 26.207 4.144 -39.942 1.00 94.25 298 ASP A N 1
ATOM 2473 C CA . ASP A 1 298 ? 26.001 4.227 -41.381 1.00 94.25 298 ASP A CA 1
ATOM 2474 C C . ASP A 1 298 ? 26.194 2.858 -42.041 1.00 94.25 298 ASP A C 1
ATOM 2476 O O . ASP A 1 298 ? 27.130 2.122 -41.705 1.00 94.25 298 ASP A O 1
ATOM 2480 N N . GLU A 1 299 ? 25.258 2.514 -42.928 1.00 91.50 299 GLU A N 1
ATOM 2481 C CA . GLU A 1 299 ? 25.230 1.284 -43.732 1.00 91.50 299 GLU A CA 1
ATOM 2482 C C . GLU A 1 299 ? 25.099 -0.020 -42.920 1.00 91.50 299 GLU A C 1
ATOM 2484 O O . GLU A 1 299 ? 25.322 -1.119 -43.432 1.00 91.50 299 GLU A O 1
ATOM 2489 N N . GLN A 1 300 ? 24.775 0.061 -41.625 1.00 94.12 300 GLN A N 1
ATOM 2490 C CA . GLN A 1 300 ? 24.654 -1.115 -40.754 1.00 94.12 300 GLN A CA 1
ATOM 2491 C C . GLN A 1 300 ? 23.353 -1.132 -39.959 1.00 94.12 300 GLN A C 1
ATOM 2493 O O . GLN A 1 300 ? 22.726 -2.188 -39.799 1.00 94.12 300 GLN A O 1
ATOM 2498 N N . ARG A 1 301 ? 22.974 0.008 -39.382 1.00 95.44 301 ARG A N 1
ATOM 2499 C CA . ARG A 1 301 ? 21.846 0.097 -38.454 1.00 95.44 301 ARG A CA 1
ATOM 2500 C C . ARG A 1 301 ? 21.324 1.517 -38.352 1.00 95.44 301 ARG A C 1
ATOM 2502 O O . ARG A 1 301 ? 22.093 2.468 -38.258 1.00 95.44 301 ARG A O 1
ATOM 2509 N N . GLU A 1 302 ? 20.016 1.618 -38.213 1.00 97.25 302 GLU A N 1
ATOM 2510 C CA . GLU A 1 302 ? 19.300 2.833 -37.871 1.00 97.25 302 GLU A CA 1
ATOM 2511 C C . GLU A 1 302 ? 18.455 2.626 -36.621 1.00 97.25 302 GLU A C 1
ATOM 2513 O O . GLU A 1 302 ? 18.072 1.510 -36.259 1.00 97.25 302 GLU A O 1
ATOM 2518 N N . ASP A 1 303 ? 18.139 3.730 -35.961 1.00 98.00 303 ASP A N 1
ATOM 2519 C CA . ASP A 1 303 ? 17.216 3.729 -34.839 1.00 98.00 303 ASP A CA 1
ATOM 2520 C C . ASP A 1 303 ? 15.785 3.370 -35.261 1.00 98.00 303 ASP A C 1
ATOM 2522 O O . ASP A 1 303 ? 15.390 3.492 -36.425 1.00 98.00 303 ASP A O 1
ATOM 2526 N N . LEU A 1 304 ? 14.989 2.915 -34.291 1.00 97.31 304 LEU A N 1
ATOM 2527 C CA . LEU A 1 304 ? 13.598 2.537 -34.535 1.00 97.31 304 LEU A CA 1
ATOM 2528 C C . LEU A 1 304 ? 12.683 3.766 -34.696 1.00 97.31 304 LEU A C 1
ATOM 2530 O O . LEU A 1 304 ? 11.754 3.729 -35.500 1.00 97.31 304 LEU A O 1
ATOM 2534 N N . PHE A 1 305 ? 12.958 4.853 -33.963 1.00 95.56 305 PHE A N 1
ATOM 2535 C CA . PHE A 1 305 ? 12.185 6.100 -33.957 1.00 95.56 305 PHE A CA 1
ATOM 2536 C C . PHE A 1 305 ? 13.101 7.316 -33.785 1.00 95.56 305 PHE A C 1
ATOM 2538 O O . PHE A 1 305 ? 13.678 7.455 -32.718 1.00 95.56 305 PHE A O 1
ATOM 2545 N N . ASP A 1 306 ? 13.205 8.208 -34.775 1.00 91.81 306 ASP A N 1
ATOM 2546 C CA . ASP A 1 306 ? 13.858 9.534 -34.667 1.00 91.81 306 ASP A CA 1
ATOM 2547 C C . ASP A 1 306 ? 15.061 9.593 -33.693 1.00 91.81 306 ASP A C 1
ATOM 2549 O O . ASP A 1 306 ? 15.012 10.217 -32.631 1.00 91.81 306 ASP A O 1
ATOM 2553 N N . ASN A 1 307 ? 16.134 8.868 -34.034 1.00 95.94 307 ASN A N 1
ATOM 2554 C CA . ASN A 1 307 ? 17.373 8.750 -33.246 1.00 95.94 307 ASN A CA 1
ATOM 2555 C C . ASN A 1 307 ? 17.248 8.014 -31.894 1.00 95.94 307 ASN A C 1
ATOM 2557 O O . ASN A 1 307 ? 18.090 8.175 -31.008 1.00 95.94 307 ASN A O 1
ATOM 2561 N N . LYS A 1 308 ? 16.198 7.209 -31.718 1.00 97.88 308 LYS A N 1
ATOM 2562 C CA . LYS A 1 308 ? 15.921 6.414 -30.517 1.00 97.88 308 LYS A CA 1
ATOM 2563 C C . LYS A 1 308 ? 15.538 4.987 -30.872 1.00 97.88 308 LYS A C 1
ATOM 2565 O O . LYS A 1 308 ? 14.762 4.719 -31.787 1.00 97.88 308 LYS A O 1
ATOM 2570 N N . SER A 1 309 ? 16.026 4.053 -30.078 1.00 98.12 309 SER A N 1
ATOM 2571 C CA . SER A 1 309 ? 15.723 2.634 -30.215 1.00 98.12 309 SER A CA 1
ATOM 2572 C C . SER A 1 309 ? 14.872 2.151 -29.041 1.00 98.12 309 SER A C 1
ATOM 2574 O O . SER A 1 309 ? 14.969 2.683 -27.933 1.00 98.12 309 SER A O 1
ATOM 2576 N N . LEU A 1 310 ? 14.010 1.158 -29.279 1.00 98.31 310 LEU A N 1
ATOM 2577 C CA . LEU A 1 310 ? 13.124 0.600 -28.252 1.00 98.31 310 LEU A CA 1
ATOM 2578 C C . LEU A 1 310 ? 13.882 -0.437 -27.429 1.00 98.31 310 LEU A C 1
ATOM 2580 O O . LEU A 1 310 ? 14.449 -1.379 -27.970 1.00 98.31 310 LEU A O 1
ATOM 2584 N N . LEU A 1 311 ? 13.854 -0.299 -26.116 1.00 98.31 311 LEU A N 1
ATOM 2585 C CA . LEU A 1 311 ? 14.461 -1.217 -25.168 1.00 98.31 311 LEU A CA 1
ATOM 2586 C C . LEU A 1 311 ? 13.368 -2.025 -24.475 1.00 98.31 311 LEU A C 1
ATOM 2588 O O . LEU A 1 311 ? 12.385 -1.447 -24.022 1.00 98.31 311 LEU A O 1
ATOM 2592 N N . MET A 1 312 ? 13.550 -3.340 -24.352 1.00 98.56 312 MET A N 1
ATOM 2593 C CA . MET A 1 312 ? 12.658 -4.219 -23.589 1.00 98.56 312 MET A CA 1
ATOM 2594 C C . MET A 1 312 ? 13.437 -5.322 -22.872 1.00 98.56 312 MET A C 1
ATOM 2596 O O . MET A 1 312 ? 14.411 -5.852 -23.406 1.00 98.56 312 MET A O 1
ATOM 2600 N N . GLY A 1 313 ? 13.019 -5.696 -21.666 1.00 98.19 313 GLY A N 1
ATOM 2601 C CA . GLY A 1 313 ? 13.737 -6.694 -20.885 1.00 98.19 313 GLY A CA 1
ATOM 2602 C C . GLY A 1 313 ? 13.121 -7.011 -19.532 1.00 98.19 313 GLY A C 1
ATOM 2603 O O . GLY A 1 313 ? 11.938 -6.773 -19.276 1.00 98.19 313 GLY A O 1
ATOM 2604 N N . PHE A 1 314 ? 13.966 -7.552 -18.659 1.00 98.44 314 PHE A N 1
ATOM 2605 C CA . PHE A 1 314 ? 13.646 -7.789 -17.262 1.00 98.44 314 PHE A CA 1
ATOM 2606 C C . PHE A 1 314 ? 14.611 -7.045 -16.338 1.00 98.44 314 PHE A C 1
ATOM 2608 O O . PHE A 1 314 ? 15.809 -6.913 -16.605 1.00 98.44 314 PHE A O 1
ATOM 2615 N N . GLY A 1 315 ? 14.077 -6.595 -15.207 1.00 97.81 315 GLY A N 1
ATOM 2616 C CA . GLY A 1 315 ? 14.821 -5.990 -14.113 1.00 97.81 315 GLY A CA 1
ATOM 2617 C C . GLY A 1 315 ? 14.892 -6.913 -12.901 1.00 97.81 315 GLY A C 1
ATOM 2618 O O . GLY A 1 315 ? 13.926 -7.590 -12.553 1.00 97.81 315 GLY A O 1
ATOM 2619 N N . PHE A 1 316 ? 16.036 -6.906 -12.225 1.00 97.56 316 PHE A N 1
ATOM 2620 C CA . PHE A 1 316 ? 16.253 -7.520 -10.926 1.00 97.56 316 PHE A CA 1
ATOM 2621 C C . PHE A 1 316 ? 16.648 -6.454 -9.905 1.00 97.56 316 PHE A C 1
ATOM 2623 O O . PHE A 1 316 ? 17.697 -5.809 -9.986 1.00 97.56 316 PHE A O 1
ATOM 2630 N N . ARG A 1 317 ? 15.796 -6.277 -8.902 1.00 95.50 317 ARG A N 1
ATOM 2631 C CA . ARG A 1 317 ? 15.976 -5.279 -7.853 1.00 95.50 317 ARG A CA 1
ATOM 2632 C C . ARG A 1 317 ? 17.085 -5.667 -6.869 1.00 95.50 317 ARG A C 1
ATOM 2634 O O . ARG A 1 317 ? 16.985 -6.680 -6.163 1.00 95.50 317 ARG A O 1
ATOM 2641 N N . LEU A 1 318 ? 18.093 -4.798 -6.766 1.00 94.75 318 LEU A N 1
ATOM 2642 C CA . LEU A 1 318 ? 19.193 -4.909 -5.804 1.00 94.75 318 LEU A CA 1
ATOM 2643 C C . LEU A 1 318 ? 18.863 -4.166 -4.499 1.00 94.75 318 LEU A C 1
ATOM 2645 O O . LEU A 1 318 ? 19.070 -4.708 -3.412 1.00 94.75 318 LEU A O 1
ATOM 2649 N N . SER A 1 319 ? 18.292 -2.960 -4.601 1.00 93.25 319 SER A N 1
ATOM 2650 C CA . SER A 1 319 ? 17.841 -2.125 -3.475 1.00 93.25 319 SER A CA 1
ATOM 2651 C C . SER A 1 319 ? 16.526 -1.399 -3.807 1.00 93.25 319 SER A C 1
ATOM 2653 O O . SER A 1 319 ? 15.967 -1.601 -4.880 1.00 93.25 319 SER A O 1
ATOM 2655 N N . ASN A 1 320 ? 15.998 -0.553 -2.910 1.00 90.25 320 ASN A N 1
ATOM 2656 C CA . ASN A 1 320 ? 14.798 0.246 -3.220 1.00 90.25 320 ASN A CA 1
ATOM 2657 C C . ASN A 1 320 ? 15.033 1.251 -4.360 1.00 90.25 320 ASN A C 1
ATOM 2659 O O . ASN A 1 320 ? 14.076 1.614 -5.033 1.00 90.25 320 ASN A O 1
ATOM 2663 N N . ALA A 1 321 ? 16.286 1.664 -4.572 1.00 90.31 321 ALA A N 1
ATOM 2664 C CA . ALA A 1 321 ? 16.659 2.643 -5.586 1.00 90.31 321 ALA A CA 1
ATOM 2665 C C . ALA A 1 321 ? 17.321 2.009 -6.814 1.00 90.31 321 ALA A C 1
ATOM 2667 O O . ALA A 1 321 ? 17.106 2.497 -7.910 1.00 90.31 321 ALA A O 1
ATOM 2668 N N . LEU A 1 322 ? 18.109 0.939 -6.645 1.00 95.12 322 LEU A N 1
ATOM 2669 C CA . LEU A 1 322 ? 18.981 0.395 -7.690 1.00 95.12 322 LEU A CA 1
ATOM 2670 C C . LEU A 1 322 ? 18.482 -0.949 -8.231 1.00 95.12 322 LEU A C 1
ATOM 2672 O O . LEU A 1 322 ? 18.131 -1.860 -7.464 1.00 95.12 322 LEU A O 1
ATOM 2676 N N . ARG A 1 323 ? 18.555 -1.111 -9.553 1.00 96.44 323 ARG A N 1
ATOM 2677 C CA . ARG A 1 323 ? 18.250 -2.361 -10.256 1.00 96.44 323 ARG A CA 1
ATOM 2678 C C . ARG A 1 323 ? 19.331 -2.729 -11.255 1.00 96.44 323 ARG A C 1
ATOM 2680 O O . ARG A 1 323 ? 19.947 -1.860 -11.861 1.00 96.44 323 ARG A O 1
ATOM 2687 N N . LEU A 1 324 ? 19.501 -4.032 -11.440 1.00 98.19 324 LEU A N 1
ATOM 2688 C CA . LEU A 1 324 ? 20.184 -4.605 -12.589 1.00 98.19 324 LEU A CA 1
ATOM 2689 C C . LEU A 1 324 ? 19.130 -4.916 -13.650 1.00 98.19 324 LEU A C 1
ATOM 2691 O O . LEU A 1 324 ? 18.116 -5.526 -13.334 1.00 98.19 324 LEU A O 1
ATOM 2695 N N . THR A 1 325 ? 19.344 -4.504 -14.889 1.00 98.38 325 THR A N 1
ATOM 2696 C CA . THR A 1 325 ? 18.411 -4.724 -16.001 1.00 98.38 325 THR A CA 1
ATOM 2697 C C . THR A 1 325 ? 19.121 -5.447 -17.132 1.00 98.38 325 THR A C 1
ATOM 2699 O O . THR A 1 325 ? 20.326 -5.280 -17.321 1.00 98.38 325 THR A O 1
ATOM 2702 N N . GLY A 1 326 ? 18.387 -6.267 -17.873 1.00 98.56 326 GLY A N 1
ATOM 2703 C CA . GLY A 1 326 ? 18.914 -6.955 -19.043 1.00 98.56 326 GLY A CA 1
ATOM 2704 C C . GLY A 1 326 ? 17.802 -7.348 -20.001 1.00 98.56 326 GLY A C 1
ATOM 2705 O O . GLY A 1 326 ? 16.674 -7.616 -19.588 1.00 98.56 326 GLY A O 1
ATOM 2706 N N . GLY A 1 327 ? 18.112 -7.367 -21.291 1.00 98.38 327 GLY A N 1
ATOM 2707 C CA . GLY A 1 327 ? 17.114 -7.607 -22.325 1.00 98.38 327 GLY A CA 1
ATOM 2708 C C . GLY A 1 327 ? 17.662 -7.355 -23.717 1.00 98.38 327 GLY A C 1
ATOM 2709 O O . GLY A 1 327 ? 18.835 -7.619 -23.979 1.00 98.38 327 GLY A O 1
ATOM 2710 N N . VAL A 1 328 ? 16.810 -6.835 -24.597 1.00 98.62 328 VAL A N 1
ATOM 2711 C CA . VAL A 1 328 ? 17.157 -6.499 -25.977 1.00 98.62 328 VAL A CA 1
ATOM 2712 C C . VAL A 1 328 ? 16.827 -5.048 -26.306 1.00 98.62 328 VAL A C 1
ATOM 2714 O O . VAL A 1 328 ? 15.840 -4.489 -25.826 1.00 98.62 328 VAL A O 1
ATOM 2717 N N . ILE A 1 329 ? 17.660 -4.447 -27.150 1.00 98.50 329 ILE A N 1
ATOM 2718 C CA . ILE A 1 329 ? 17.351 -3.198 -27.836 1.00 98.50 329 ILE A CA 1
ATOM 2719 C C . ILE A 1 329 ? 16.963 -3.537 -29.270 1.00 98.50 329 ILE A C 1
ATOM 2721 O O . ILE A 1 329 ? 17.717 -4.212 -29.974 1.00 98.50 329 ILE A O 1
ATOM 2725 N N . LEU A 1 330 ? 15.780 -3.089 -29.673 1.00 98.56 330 LEU A N 1
ATOM 2726 C CA . LEU A 1 330 ? 15.227 -3.238 -31.007 1.00 98.56 330 LEU A CA 1
ATOM 2727 C C . LEU A 1 330 ? 15.565 -2.010 -31.854 1.00 98.56 330 LEU A C 1
ATOM 2729 O O . LEU A 1 330 ? 15.333 -0.875 -31.433 1.00 98.56 330 LEU A O 1
ATOM 2733 N N . PHE A 1 331 ? 16.092 -2.257 -33.048 1.00 98.12 331 PHE A N 1
ATOM 2734 C CA . PHE A 1 331 ? 16.544 -1.239 -33.998 1.00 98.12 331 PHE A CA 1
ATOM 2735 C C . PHE A 1 331 ? 16.256 -1.693 -35.436 1.00 98.12 331 PHE A C 1
ATOM 2737 O O . PHE A 1 331 ? 15.920 -2.855 -35.669 1.00 98.12 331 PHE A O 1
ATOM 2744 N N . ASN A 1 332 ? 16.390 -0.801 -36.412 1.00 98.12 332 ASN A N 1
ATOM 2745 C CA . ASN A 1 332 ? 16.280 -1.149 -37.825 1.00 98.12 332 ASN A CA 1
ATOM 2746 C C . ASN A 1 332 ? 17.656 -1.557 -38.357 1.00 98.12 332 ASN A C 1
ATOM 2748 O O . ASN A 1 332 ? 18.609 -0.787 -38.311 1.00 98.12 332 ASN A O 1
ATOM 2752 N N . ARG A 1 333 ? 17.788 -2.779 -38.861 1.00 97.06 333 ARG A N 1
ATOM 2753 C CA . ARG A 1 333 ? 18.988 -3.252 -39.550 1.00 97.06 333 ARG A CA 1
ATOM 2754 C C . ARG A 1 333 ? 18.879 -2.917 -41.034 1.00 97.06 333 ARG A C 1
ATOM 2756 O O . ARG A 1 333 ? 17.870 -3.253 -41.659 1.00 97.06 333 ARG A O 1
ATOM 2763 N N . GLU A 1 334 ? 19.921 -2.293 -41.567 1.00 95.69 334 GLU A N 1
ATOM 2764 C CA . GLU A 1 334 ? 20.051 -2.014 -42.997 1.00 95.69 334 GLU A CA 1
ATOM 2765 C C . GLU A 1 334 ? 20.569 -3.256 -43.737 1.00 95.69 334 GLU A C 1
ATOM 2767 O O . GLU A 1 334 ? 21.279 -4.096 -43.162 1.00 95.69 334 GLU A O 1
ATOM 2772 N N . ASP A 1 335 ? 20.158 -3.416 -44.995 1.00 94.06 335 ASP A N 1
ATOM 2773 C CA . ASP A 1 335 ? 20.704 -4.454 -45.865 1.00 94.06 335 ASP A CA 1
ATOM 2774 C C . ASP A 1 335 ? 22.128 -4.040 -46.283 1.00 94.06 335 ASP A C 1
ATOM 2776 O O . ASP A 1 335 ? 22.321 -2.891 -46.679 1.00 94.06 335 ASP A O 1
ATOM 2780 N N . PRO A 1 336 ? 23.136 -4.932 -46.215 1.00 90.06 336 PRO A N 1
ATOM 2781 C CA . PRO A 1 336 ? 24.477 -4.622 -46.715 1.00 90.06 336 PRO A CA 1
ATOM 2782 C C . PRO A 1 336 ? 24.491 -4.192 -48.189 1.00 90.06 336 PRO A C 1
ATOM 2784 O O . PRO A 1 336 ? 25.448 -3.569 -48.643 1.00 90.06 336 PRO A O 1
ATOM 2787 N N . ASN A 1 337 ? 23.462 -4.561 -48.957 1.00 91.38 337 ASN A N 1
ATOM 2788 C CA . ASN A 1 337 ? 23.277 -4.085 -50.314 1.00 91.38 337 ASN A CA 1
ATOM 2789 C C . ASN A 1 337 ? 22.495 -2.762 -50.329 1.00 91.38 337 ASN A C 1
ATOM 2791 O O . ASN A 1 337 ? 21.273 -2.760 -50.191 1.00 91.38 337 ASN A O 1
ATOM 2795 N N . LEU A 1 338 ? 23.194 -1.659 -50.616 1.00 89.62 338 LEU A N 1
ATOM 2796 C CA . LEU A 1 338 ? 22.631 -0.302 -50.723 1.00 89.62 338 LEU A CA 1
ATOM 2797 C C . LEU A 1 338 ? 21.534 -0.149 -51.794 1.00 89.62 338 LEU A C 1
ATOM 2799 O O . LEU A 1 338 ? 20.863 0.875 -51.842 1.00 89.62 338 LEU A O 1
ATOM 2803 N N . LEU A 1 339 ? 21.348 -1.141 -52.672 1.00 93.44 339 LEU A N 1
ATOM 2804 C CA . LEU A 1 339 ? 20.275 -1.153 -53.671 1.00 93.44 339 LEU A CA 1
ATOM 2805 C C . LEU A 1 339 ? 18.931 -1.647 -53.108 1.00 93.44 339 LEU A C 1
ATOM 2807 O O . LEU A 1 339 ? 17.931 -1.642 -53.826 1.00 93.44 339 LEU A O 1
ATOM 2811 N N . ILE A 1 340 ? 18.908 -2.137 -51.864 1.00 93.62 340 ILE A N 1
ATOM 2812 C CA . ILE A 1 340 ? 17.727 -2.714 -51.225 1.00 93.62 340 ILE A CA 1
ATOM 2813 C C . ILE A 1 340 ? 17.330 -1.847 -50.022 1.00 93.62 340 ILE A C 1
ATOM 2815 O O . ILE A 1 340 ? 17.871 -1.997 -48.932 1.00 93.62 340 ILE A O 1
ATOM 2819 N N . ASP A 1 341 ? 16.284 -1.031 -50.176 1.00 92.25 341 ASP A N 1
ATOM 2820 C CA . ASP A 1 341 ? 15.741 -0.160 -49.111 1.00 92.25 341 ASP A CA 1
ATOM 2821 C C . ASP A 1 341 ? 14.942 -0.910 -48.018 1.00 92.25 341 ASP A C 1
ATOM 2823 O O . ASP A 1 341 ? 14.178 -0.325 -47.243 1.00 92.25 341 ASP A O 1
ATOM 2827 N N . ASN A 1 342 ? 15.084 -2.236 -47.931 1.00 94.81 342 ASN A N 1
ATOM 2828 C CA . ASN A 1 342 ? 14.318 -3.050 -46.993 1.00 94.81 342 ASN A CA 1
ATOM 2829 C C . ASN A 1 342 ? 14.978 -3.073 -45.616 1.00 94.81 342 ASN A C 1
ATOM 2831 O O . ASN A 1 342 ? 15.899 -3.848 -45.353 1.00 94.81 342 ASN A O 1
ATOM 2835 N N . LYS A 1 343 ? 14.420 -2.291 -44.696 1.00 95.81 343 LYS A N 1
ATOM 2836 C CA . LYS A 1 343 ? 14.791 -2.327 -43.280 1.00 95.81 343 LYS A CA 1
ATOM 2837 C C . LYS A 1 343 ? 14.191 -3.558 -42.609 1.00 95.81 343 LYS A C 1
ATOM 2839 O O . LYS A 1 343 ? 13.017 -3.881 -42.799 1.00 95.81 343 LYS A O 1
ATOM 2844 N N . ARG A 1 344 ? 14.991 -4.251 -41.799 1.00 97.31 344 ARG A N 1
ATOM 2845 C CA . ARG A 1 344 ? 14.538 -5.404 -41.003 1.00 97.31 344 ARG A CA 1
ATOM 2846 C C . ARG A 1 344 ? 14.682 -5.111 -39.522 1.00 97.31 344 ARG A C 1
ATOM 2848 O O . ARG A 1 344 ? 15.637 -4.463 -39.115 1.00 97.31 344 ARG A O 1
ATOM 2855 N N . LEU A 1 345 ? 13.779 -5.636 -38.701 1.00 98.06 345 LEU A N 1
ATOM 2856 C CA . LEU A 1 345 ? 13.894 -5.492 -37.254 1.00 98.06 345 LEU A CA 1
ATOM 2857 C C . LEU A 1 345 ? 15.109 -6.286 -36.744 1.00 98.06 345 LEU A C 1
ATOM 2859 O O . LEU A 1 345 ? 15.170 -7.509 -36.874 1.00 98.06 345 LEU A O 1
ATOM 2863 N N . GLY A 1 346 ? 16.083 -5.576 -36.187 1.00 97.62 346 GLY A N 1
ATOM 2864 C CA . GLY A 1 346 ? 17.243 -6.115 -35.493 1.00 97.62 346 GLY A CA 1
ATOM 2865 C C . GLY A 1 346 ? 17.049 -6.077 -33.980 1.00 97.62 346 GLY A C 1
ATOM 2866 O O . GLY A 1 346 ? 16.311 -5.246 -33.453 1.00 97.62 346 GLY A O 1
ATOM 2867 N N . ALA A 1 347 ? 17.731 -6.976 -33.276 1.00 98.19 347 ALA A N 1
ATOM 2868 C CA . ALA A 1 347 ? 17.762 -7.009 -31.821 1.00 98.19 347 ALA A CA 1
ATOM 2869 C C . ALA A 1 347 ? 19.203 -7.202 -31.342 1.00 98.19 347 ALA A C 1
ATOM 2871 O O . ALA A 1 347 ? 19.932 -8.032 -31.887 1.00 98.19 347 ALA A O 1
ATOM 2872 N N . THR A 1 348 ? 19.616 -6.446 -30.326 1.00 97.94 348 THR A N 1
ATOM 2873 C CA . THR A 1 348 ? 20.931 -6.595 -29.687 1.00 97.94 348 THR A CA 1
ATOM 2874 C C . THR A 1 348 ? 20.771 -6.742 -28.178 1.00 97.94 348 THR A C 1
ATOM 2876 O O . THR A 1 348 ? 19.961 -6.020 -27.593 1.00 97.94 348 THR A O 1
ATOM 2879 N N . PRO A 1 349 ? 21.478 -7.678 -27.520 1.00 98.44 349 PRO A N 1
ATOM 2880 C CA . PRO A 1 349 ? 21.384 -7.835 -26.076 1.00 98.44 349 PRO A CA 1
ATOM 2881 C C . PRO A 1 349 ? 21.979 -6.627 -25.343 1.00 98.44 349 PRO A C 1
ATOM 2883 O O . PRO A 1 349 ? 22.943 -6.015 -25.812 1.00 98.44 349 PRO A O 1
ATOM 2886 N N . PHE A 1 350 ? 21.445 -6.328 -24.160 1.00 98.50 350 PHE A N 1
ATOM 2887 C CA . PHE A 1 350 ? 22.010 -5.334 -23.249 1.00 98.50 350 PHE A CA 1
ATOM 2888 C C . PHE A 1 350 ? 22.018 -5.820 -21.796 1.00 98.50 350 PHE A C 1
ATOM 2890 O O . PHE A 1 350 ? 21.212 -6.664 -21.396 1.00 98.50 350 PHE A O 1
ATOM 2897 N N . ILE A 1 351 ? 22.905 -5.224 -21.002 1.00 98.56 351 ILE A N 1
ATOM 2898 C CA . ILE A 1 351 ? 22.896 -5.262 -19.539 1.00 98.56 351 ILE A CA 1
ATOM 2899 C C . ILE A 1 351 ? 23.071 -3.839 -19.015 1.00 98.56 351 ILE A C 1
ATOM 2901 O O . ILE A 1 351 ? 23.808 -3.047 -19.596 1.00 98.56 351 ILE A O 1
ATOM 2905 N N . GLY A 1 352 ? 22.411 -3.477 -17.924 1.00 98.19 352 GLY A N 1
ATOM 2906 C CA . GLY A 1 352 ? 22.531 -2.127 -17.393 1.00 98.19 352 GLY A CA 1
ATOM 2907 C C . GLY A 1 352 ? 22.072 -1.968 -15.965 1.00 98.19 352 GLY A C 1
ATOM 2908 O O . GLY A 1 352 ? 21.575 -2.900 -15.335 1.00 98.19 352 GLY A O 1
ATOM 2909 N N . LEU A 1 353 ? 22.225 -0.750 -15.467 1.00 98.19 353 LEU A N 1
ATOM 2910 C CA . LEU A 1 353 ? 21.747 -0.340 -14.157 1.00 98.19 353 LEU A CA 1
ATOM 2911 C C . LEU A 1 353 ? 20.666 0.717 -14.333 1.00 98.19 353 LEU A C 1
ATOM 2913 O O . LEU A 1 353 ? 20.800 1.611 -15.170 1.00 98.19 353 LEU A O 1
ATOM 2917 N N . SER A 1 354 ? 19.611 0.623 -13.532 1.00 97.19 354 SER A N 1
ATOM 2918 C CA . SER A 1 354 ? 18.574 1.647 -13.485 1.00 97.19 354 SER A CA 1
ATOM 2919 C C . SER A 1 354 ? 18.276 2.101 -12.069 1.00 97.19 354 SER A C 1
ATOM 2921 O O . SER A 1 354 ? 18.525 1.383 -11.089 1.00 97.19 354 SER A O 1
ATOM 2923 N N . ILE A 1 355 ? 17.798 3.338 -11.992 1.00 93.56 355 ILE A N 1
ATOM 2924 C CA . ILE A 1 355 ? 17.371 3.997 -10.776 1.00 93.56 355 ILE A CA 1
ATOM 2925 C C . ILE A 1 355 ? 15.876 4.289 -10.826 1.00 93.56 355 ILE A C 1
ATOM 2927 O O . ILE A 1 355 ? 15.338 4.810 -11.802 1.00 93.56 355 ILE A O 1
ATOM 2931 N N . ASP A 1 356 ? 15.211 3.965 -9.725 1.00 87.25 356 ASP A N 1
ATOM 2932 C CA . ASP A 1 356 ? 13.808 4.285 -9.518 1.00 87.25 356 ASP A CA 1
ATOM 2933 C C . ASP A 1 356 ? 13.654 5.778 -9.217 1.00 87.25 356 ASP A C 1
ATOM 2935 O O . ASP A 1 356 ? 14.005 6.237 -8.126 1.00 87.25 356 ASP A O 1
ATOM 2939 N N . LEU A 1 357 ? 13.145 6.544 -10.178 1.00 79.06 357 LEU A N 1
ATOM 2940 C CA . LEU A 1 357 ? 12.840 7.951 -9.958 1.00 79.06 357 LEU A CA 1
ATOM 2941 C C . LE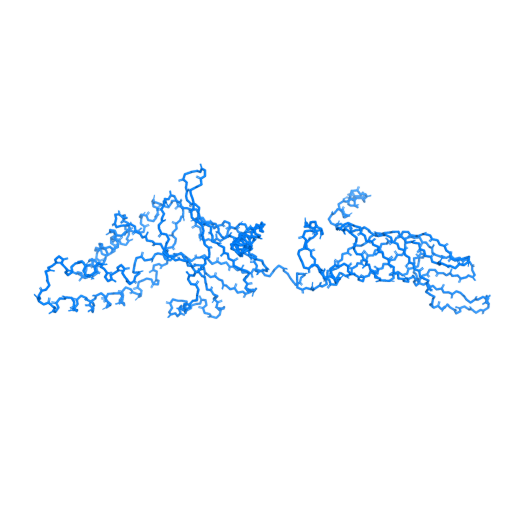U A 1 357 ? 11.420 8.071 -9.407 1.00 79.06 357 LEU A C 1
ATOM 2943 O O . LEU A 1 357 ? 10.441 7.702 -10.056 1.00 79.06 357 LEU A O 1
ATOM 2947 N N . SER A 1 358 ? 11.276 8.633 -8.206 1.00 75.56 358 SER A N 1
ATOM 2948 C CA . SER A 1 358 ? 9.950 9.024 -7.733 1.00 75.56 358 SER A CA 1
ATOM 2949 C C . SER A 1 358 ? 9.417 10.115 -8.663 1.00 75.56 358 SER A C 1
ATOM 2951 O O . SER A 1 358 ? 10.024 11.181 -8.752 1.00 75.56 358 SER A O 1
ATOM 2953 N N . LEU A 1 359 ? 8.283 9.874 -9.337 1.00 67.25 359 LEU A N 1
ATOM 2954 C CA . LEU A 1 359 ? 7.656 10.839 -10.261 1.00 67.25 359 LEU A CA 1
ATOM 2955 C C . LEU A 1 359 ? 7.561 12.242 -9.649 1.00 67.25 359 LEU A C 1
ATOM 2957 O O . LEU A 1 359 ? 7.776 13.231 -10.337 1.00 67.25 359 LEU A O 1
ATOM 2961 N N . LYS A 1 360 ? 7.290 12.324 -8.340 1.00 66.25 360 LYS A N 1
ATOM 2962 C CA . LYS A 1 360 ? 7.198 13.592 -7.611 1.00 66.25 360 LYS A CA 1
ATOM 2963 C C . LYS A 1 360 ? 8.514 14.373 -7.625 1.00 66.25 360 LYS A C 1
ATOM 2965 O O . LYS A 1 360 ? 8.485 15.582 -7.788 1.00 66.25 360 LYS A O 1
ATOM 2970 N N . GLN A 1 361 ? 9.650 13.699 -7.456 1.00 68.00 361 GLN A N 1
ATOM 2971 C CA . GLN A 1 361 ? 10.964 14.342 -7.537 1.00 68.00 361 GLN A CA 1
ATOM 2972 C C . GLN A 1 361 ? 11.270 14.735 -8.981 1.00 68.00 361 GLN A C 1
ATOM 2974 O O . GLN A 1 361 ? 11.566 15.892 -9.240 1.00 68.00 361 GLN A O 1
ATOM 2979 N N . PHE A 1 362 ? 11.060 13.816 -9.926 1.00 68.38 362 PHE A N 1
ATOM 2980 C CA . PHE A 1 362 ? 11.325 14.063 -11.342 1.00 68.38 362 PHE A CA 1
ATOM 2981 C C . PHE A 1 362 ? 10.546 15.264 -11.906 1.00 68.38 362 PHE A C 1
ATOM 2983 O O . PHE A 1 362 ? 11.132 16.137 -12.540 1.00 68.38 362 PHE A O 1
ATOM 2990 N N . PHE A 1 363 ? 9.237 15.351 -11.644 1.00 71.88 363 PHE A N 1
ATOM 2991 C CA . PHE A 1 363 ? 8.428 16.480 -12.107 1.00 71.88 363 PHE A CA 1
ATOM 2992 C C . PHE A 1 363 ? 8.753 17.780 -11.379 1.00 71.88 363 PHE A C 1
ATOM 2994 O O . PHE A 1 363 ? 8.739 18.828 -12.018 1.00 71.88 363 PHE A O 1
ATOM 3001 N N . ASN A 1 364 ? 9.073 17.737 -10.083 1.00 71.56 364 ASN A N 1
ATOM 3002 C CA . ASN A 1 364 ? 9.502 18.936 -9.368 1.00 71.56 364 ASN A CA 1
ATOM 3003 C C . ASN A 1 364 ? 10.809 19.484 -9.960 1.00 71.56 364 ASN A C 1
ATOM 3005 O O . ASN A 1 364 ? 10.885 20.675 -10.257 1.00 71.56 364 ASN A O 1
ATOM 3009 N N . ASP A 1 365 ? 11.780 18.609 -10.225 1.00 71.44 365 ASP A N 1
ATOM 3010 C CA . ASP A 1 365 ? 13.069 18.984 -10.807 1.00 71.44 365 ASP A CA 1
ATOM 3011 C C . ASP A 1 365 ? 12.905 19.503 -12.248 1.00 71.44 365 ASP A C 1
ATOM 3013 O O . ASP A 1 365 ? 13.484 20.525 -12.611 1.00 71.44 365 ASP A O 1
ATOM 3017 N N . MET A 1 366 ? 12.043 18.878 -13.061 1.00 71.00 366 MET A N 1
ATOM 3018 C CA . MET A 1 366 ? 11.728 19.366 -14.410 1.00 71.00 366 MET A CA 1
ATOM 3019 C C . MET A 1 366 ? 10.936 20.677 -14.413 1.00 71.00 366 MET A C 1
ATOM 3021 O O . MET A 1 366 ? 11.171 21.529 -15.268 1.00 71.00 366 MET A O 1
ATOM 3025 N N . SER A 1 367 ? 10.009 20.866 -13.470 1.00 72.62 367 SER A N 1
ATOM 3026 C CA . SER A 1 367 ? 9.206 22.092 -13.381 1.00 72.62 367 SER A CA 1
ATOM 3027 C C . SER A 1 367 ? 10.053 23.328 -13.069 1.00 72.62 367 SER A C 1
ATOM 3029 O O . SER A 1 367 ? 9.697 24.425 -13.487 1.00 72.62 367 SER A O 1
ATOM 3031 N N . GLY A 1 368 ? 11.197 23.151 -12.398 1.00 74.12 368 GLY A N 1
ATOM 3032 C CA . GLY A 1 368 ? 12.182 24.213 -12.187 1.00 74.12 368 GLY A CA 1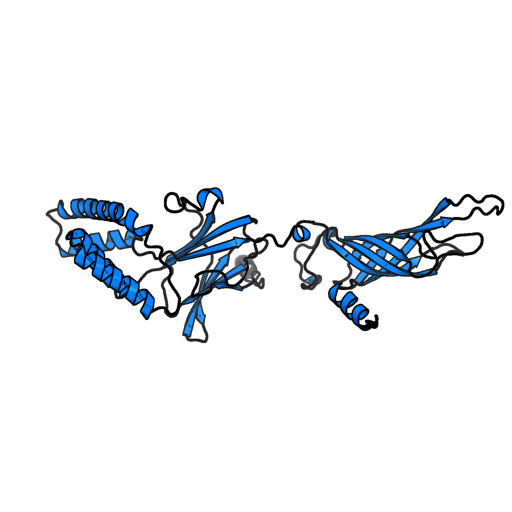
ATOM 3033 C C . GLY A 1 368 ? 13.067 24.501 -13.406 1.00 74.12 368 GLY A C 1
ATOM 3034 O O . GLY A 1 368 ? 13.637 25.585 -13.495 1.00 74.12 368 GLY A O 1
ATOM 3035 N N . LEU A 1 369 ? 13.179 23.556 -14.347 1.00 70.75 369 LEU A N 1
ATOM 3036 C CA . LEU A 1 369 ? 14.019 23.667 -15.547 1.00 70.75 369 LEU A CA 1
ATOM 3037 C C . LEU A 1 369 ? 13.269 24.184 -16.777 1.00 70.75 369 LEU A C 1
ATOM 3039 O O . LEU A 1 369 ? 13.904 24.694 -17.697 1.00 70.75 369 LEU A O 1
ATOM 3043 N N . ILE A 1 370 ? 11.942 24.056 -16.815 1.00 66.75 370 ILE A N 1
ATOM 3044 C CA . ILE A 1 370 ? 11.115 24.655 -17.863 1.00 66.75 370 ILE A CA 1
ATOM 3045 C C . ILE A 1 370 ? 10.765 26.073 -17.396 1.00 66.75 370 ILE A C 1
ATOM 3047 O O . ILE A 1 370 ? 9.895 26.211 -16.534 1.00 66.75 370 ILE A O 1
ATOM 3051 N N . PRO A 1 371 ? 11.405 27.140 -17.916 1.00 56.38 371 PRO A N 1
ATOM 3052 C CA . PRO A 1 371 ? 10.963 28.492 -17.622 1.00 56.38 371 PRO A CA 1
ATOM 3053 C C . PRO A 1 371 ? 9.512 28.612 -18.085 1.00 56.38 371 PRO A C 1
ATOM 3055 O O . PRO A 1 371 ? 9.216 28.547 -19.279 1.00 56.38 371 PRO A O 1
ATOM 3058 N N . LEU A 1 372 ? 8.592 28.745 -17.128 1.00 60.25 372 LEU A N 1
ATOM 3059 C CA . LEU A 1 372 ? 7.220 29.125 -17.419 1.00 60.25 372 LEU A CA 1
ATOM 3060 C C . LEU A 1 372 ? 7.288 30.531 -18.004 1.00 60.25 372 LEU A C 1
ATOM 3062 O O . LEU A 1 372 ? 7.386 31.512 -17.266 1.00 60.25 372 LEU A O 1
ATOM 3066 N N . ASN A 1 373 ? 7.285 30.612 -19.331 1.00 57.88 373 ASN A N 1
ATOM 3067 C CA . ASN A 1 373 ? 7.141 31.866 -20.044 1.00 57.88 373 ASN A CA 1
ATOM 3068 C C . ASN A 1 373 ? 5.724 32.365 -19.733 1.00 57.88 373 ASN A C 1
ATOM 3070 O O . ASN A 1 373 ? 4.742 31.929 -20.335 1.00 57.88 373 ASN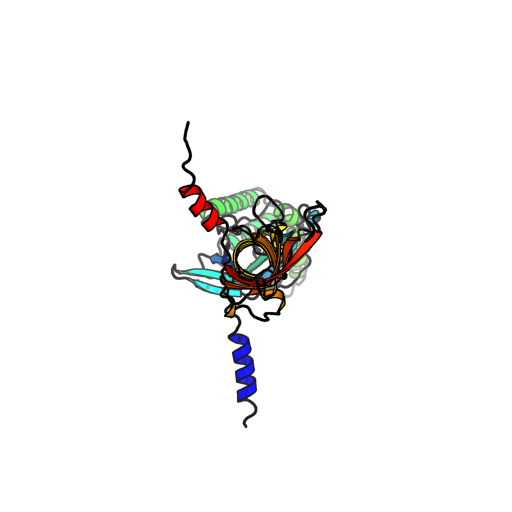 A O 1
ATOM 3074 N N . ARG A 1 374 ? 5.610 33.170 -18.673 1.00 50.81 374 ARG A N 1
ATOM 3075 C CA . ARG A 1 374 ? 4.375 33.853 -18.300 1.00 50.81 374 ARG A CA 1
ATOM 3076 C C . ARG A 1 374 ? 4.183 34.975 -19.313 1.00 50.81 374 ARG A C 1
ATOM 3078 O O . ARG A 1 374 ? 4.838 36.006 -19.193 1.00 50.81 374 ARG A O 1
ATOM 3085 N N . ASN A 1 375 ? 3.344 34.723 -20.314 1.00 52.34 375 ASN A N 1
ATOM 3086 C CA . ASN A 1 375 ? 2.752 35.781 -21.129 1.00 52.34 375 ASN A CA 1
ATOM 3087 C C . ASN A 1 375 ? 1.675 36.513 -20.335 1.00 52.34 375 ASN A C 1
ATOM 3089 O O . ASN A 1 375 ? 0.935 35.822 -19.592 1.00 52.34 375 ASN A O 1
#

Sequence (375 aa):
MKANILTTLLLLLNFIVYSQNHKTIEIDPITDMAKESLPFDQGFVLKKTYSNKIRILGIGYYEIKQSERKEYFSSARTTELNLLFKFEQNKENKYDLHIFVPPLKPQRFYDFLIVHLIKRDDPLITKYLALFKAITENNPTLQTNILDEINKSKKKTLDPLEHIDLDTGINNISELSSFYKSNLEIIYKDKGISEKEKRSLLISKIVDNDLFSRGYWVSSTSEIFSFETRAKFRITPDFGYVSYGFQKDFNGFTPYIGFQIEFRYFDKSIPFKLIPNKTIWHRLSFNTGITLASLKKDEQREDLFDNKSLLMGFGFRLSNALRLTGGVILFNREDPNLLIDNKRLGATPFIGLSIDLSLKQFFNDMSGLIPLNRN

Secondary structure (DSSP, 8-state):
--HHHHHHHHHHHHHHT----PEEEEBPTTTSSBSSPPPSSS-EEEEEEESS--EEEEEEEEEEPTTGGGSTTS-------B--EEEEE-TTS-EEEEEEEPPPPTT-EEEEEEEEEPPTT-HHHHHHHHHHHHHHTT-HHHHHHHHHHHHHHHHHH-SS------HHHHHHHHHHHHHHHHHHHHHHH-TTS-HHHHHHHHHHHHHHTTTTB-PEEEEEE----TGGGT-S-EEEEEEEEEEEEEETTEEEEEEEEEEEEESS---TTS-GGG-TT--GGGTEEEEEEEESS---BTTTEE-SBTTB-EEEEEEEESSSSEEEEEEEEEEEEPPSSTT----EEEEEEEEEEEEE--HHHHHHHHHHHS-----

pLDDT: mean 75.45, std 20.54, range [28.73, 98.62]

Radius of gyration: 34.43 Å; chains: 1; bounding box: 80×67×105 Å